Protein AF-A0A8J9RPJ9-F1 (afdb_monomer)

Mean predicted aligned error: 11.02 Å

Secondary structure (DSSP, 8-state):
--HHHHHHHHHHHHHHHHH-SEEEEEEE-S--HHHHHHHHHHHHHHS--------------------------S-EEEEE--HHHHHHHHHHHHHHHHHHTTT--S---S-TTHHHHT-SS-EEEEEESSHHHHHHHHHHHHHHHHHTT---EEEEEEEETTEEEEHHHHHHHHHS-HHHHHHHHHHHHHHHHHHHHHHHHHHHHHHHHHHHHHHHHHHTT--

Nearest PDB structures (foldseek):
  8fr8-assembly1_R  TM=7.880E-01  e=2.476E-05  Mycolicibacterium smegmatis MC2 155
  6yws-assembly1_f  TM=6.187E-01  e=7.785E-06  Neurospora crassa OR74A
  7unu-assembly1_I  TM=7.731E-01  e=3.232E-03  Pseudomonas aeruginosa PAO1
  6xyw-assembly1_Ah  TM=6.878E-01  e=1.758E-03  Arabidopsis thaliana
  8aaf-assembly1_0  TM=6.491E-01  e=3.880E-03  Saccharomyces cerevisiae

Foldseek 3Di:
DDPVVLVVLLVVLVVLVVPFQKKWKKFFDDDDPVNVVVLVVCLQPQQDQPPVPPPPDPDDDDDDDPPPPPPDGQKDKDKAADLSSLLSNLVVLVVLVVVVPVPDPPDDDPPSCPSSVLPPGIMMMITGHDLSSLLRSVVSVVVSCVVVVHPRIHTQWIRHRSDTGGPVRSVVSSPDDPVVVVVVVVVVVVVVVVVVVVVVVVVVVVVVVVVVVVVVVVVVVPD

Sequence (223 aa):
MTKRKKLLQLHQIKKHLREKKILLFYQYNNINTRNWVVLRGELLSEIPSCQSSPIPSPPFNNSDNVETTNHESSISTLVVKSKIGQLSLAKALTQVECMANTDNLSRCPSNDTKCAELFQGPTFLFACNSHHEMVMGCKVIEKKRDRYNNNHLILLGGLYYGKVVTHLDIAKLSSLDSSIYASLLVTLENRTTSLLFDQLSYYQYELLRCLEHRRDTLSGITE

Solvent-accessible surface area (backbone atoms only — not comparable to full-atom values): 13007 Å² total; per-residue (Å²): 133,57,73,67,60,53,52,52,51,50,49,50,53,53,49,47,67,71,74,33,42,30,38,38,37,25,39,49,50,94,77,51,70,68,59,52,52,51,52,51,51,46,53,64,66,71,36,75,72,80,69,71,72,78,72,82,70,77,96,72,84,86,78,96,72,87,75,81,74,76,81,72,66,65,59,50,75,47,80,41,74,45,73,66,52,38,51,48,48,27,54,52,50,54,51,46,49,57,68,75,50,70,90,60,88,72,71,86,73,89,64,80,53,67,63,44,68,72,53,85,57,36,31,39,36,46,31,20,66,47,71,67,50,46,38,46,46,50,52,55,53,49,58,47,34,61,74,64,78,37,88,36,66,42,72,61,22,33,35,54,74,68,37,82,38,48,39,67,52,51,53,51,60,55,66,54,50,70,66,56,53,50,51,49,49,52,51,52,53,51,48,52,48,48,52,50,48,53,52,50,51,52,54,51,50,52,51,51,52,55,51,51,56,50,50,58,60,58,63,68,72,78,121

Structure (mmCIF, N/CA/C/O backbone):
data_AF-A0A8J9RPJ9-F1
#
_entry.id   AF-A0A8J9RPJ9-F1
#
loop_
_atom_site.group_PDB
_atom_site.id
_atom_site.type_symbol
_atom_site.label_atom_id
_atom_site.label_alt_id
_atom_site.label_comp_id
_atom_site.label_asym_id
_atom_site.label_entity_id
_atom_site.label_seq_id
_atom_site.pdbx_PDB_ins_code
_atom_site.Cartn_x
_atom_site.Cartn_y
_atom_site.Cartn_z
_atom_site.occupancy
_atom_site.B_iso_or_equiv
_atom_site.auth_seq_id
_atom_site.auth_comp_id
_atom_site.auth_asym_id
_atom_site.auth_atom_id
_atom_site.pdbx_PDB_model_num
ATOM 1 N N . MET A 1 1 ? 25.408 3.736 -5.035 1.00 69.12 1 MET A N 1
ATOM 2 C CA . MET A 1 1 ? 24.500 4.775 -4.479 1.00 69.12 1 MET A CA 1
ATOM 3 C C . MET A 1 1 ? 25.207 5.464 -3.315 1.00 69.12 1 MET A C 1
ATOM 5 O O . MET A 1 1 ? 25.673 4.757 -2.426 1.00 69.12 1 MET A O 1
ATOM 9 N N . THR A 1 2 ? 25.335 6.793 -3.321 1.00 89.44 2 THR A N 1
ATOM 10 C CA . THR A 1 2 ? 26.028 7.539 -2.251 1.00 89.44 2 THR A CA 1
ATOM 11 C C . THR A 1 2 ? 25.283 7.423 -0.914 1.00 89.44 2 THR A C 1
ATOM 13 O O . THR A 1 2 ? 24.064 7.231 -0.905 1.00 89.44 2 THR A O 1
ATOM 16 N N . LYS A 1 3 ? 25.989 7.548 0.224 1.00 89.38 3 LYS A N 1
ATOM 17 C CA . LYS A 1 3 ? 25.382 7.518 1.576 1.00 89.38 3 LYS A CA 1
ATOM 18 C C . LYS A 1 3 ? 24.193 8.491 1.687 1.00 89.38 3 LYS A C 1
ATOM 20 O O . LYS A 1 3 ? 23.132 8.107 2.167 1.00 89.38 3 LYS A O 1
ATOM 25 N N . ARG A 1 4 ? 24.331 9.695 1.114 1.00 91.38 4 ARG A N 1
ATOM 26 C CA . ARG A 1 4 ? 23.281 10.728 1.048 1.00 91.38 4 ARG A CA 1
ATOM 27 C C . ARG A 1 4 ? 21.997 10.248 0.361 1.00 91.38 4 ARG A C 1
ATOM 29 O O . ARG A 1 4 ? 20.915 10.456 0.8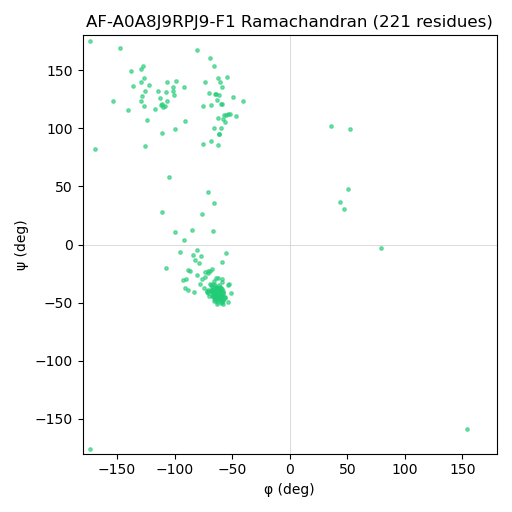93 1.00 91.38 4 ARG A O 1
ATOM 36 N N . LYS A 1 5 ? 22.100 9.563 -0.786 1.00 89.19 5 LYS A N 1
ATOM 37 C CA . LYS A 1 5 ? 20.925 9.039 -1.511 1.00 89.19 5 LYS A CA 1
ATOM 38 C C . LYS A 1 5 ? 20.170 7.976 -0.701 1.00 89.19 5 LYS A C 1
ATOM 40 O O . LYS A 1 5 ? 18.946 7.951 -0.738 1.00 89.19 5 LYS A O 1
ATOM 45 N N . LYS A 1 6 ? 20.887 7.131 0.051 1.00 86.12 6 LYS A N 1
ATOM 46 C CA . LYS A 1 6 ? 20.276 6.116 0.930 1.00 86.12 6 LYS A CA 1
ATOM 47 C C . LYS A 1 6 ? 19.518 6.762 2.093 1.00 86.12 6 LYS A C 1
ATOM 49 O O . LYS A 1 6 ? 18.393 6.366 2.368 1.00 86.12 6 LYS A O 1
ATOM 54 N N . LEU A 1 7 ? 20.111 7.775 2.731 1.00 89.31 7 LEU A N 1
ATOM 55 C CA . LEU A 1 7 ? 19.465 8.535 3.808 1.00 89.31 7 LEU A CA 1
ATOM 56 C C . LEU A 1 7 ? 18.205 9.254 3.322 1.00 89.31 7 LEU A C 1
ATOM 58 O O . LEU A 1 7 ? 17.182 9.210 3.996 1.00 89.31 7 LEU A O 1
ATOM 62 N N . LEU A 1 8 ? 18.258 9.851 2.130 1.00 91.56 8 LEU A N 1
ATOM 63 C CA . LEU A 1 8 ? 17.100 10.505 1.529 1.00 91.56 8 LEU A CA 1
ATOM 64 C C . LEU A 1 8 ? 15.975 9.504 1.227 1.00 91.56 8 LEU A C 1
ATOM 66 O O . LEU A 1 8 ? 14.823 9.773 1.547 1.00 91.56 8 LEU A O 1
ATOM 70 N N . GLN A 1 9 ? 16.305 8.324 0.692 1.00 89.81 9 GLN A N 1
ATOM 71 C CA . GLN A 1 9 ? 15.322 7.258 0.472 1.00 89.81 9 GLN A CA 1
ATOM 72 C C . GLN A 1 9 ? 14.703 6.765 1.791 1.00 89.81 9 GLN A C 1
ATOM 74 O O . GLN A 1 9 ? 13.489 6.599 1.868 1.00 89.81 9 GLN A O 1
ATOM 79 N N . LEU A 1 10 ? 15.510 6.569 2.838 1.00 89.56 10 LEU A N 1
ATOM 80 C CA . LEU A 1 10 ? 15.017 6.200 4.168 1.00 89.56 10 LEU A CA 1
ATOM 81 C C . LEU A 1 10 ? 14.078 7.271 4.736 1.00 89.56 10 LEU A C 1
ATOM 83 O O . LEU A 1 10 ? 13.026 6.942 5.275 1.00 89.56 10 LEU A O 1
ATOM 87 N N . HIS A 1 11 ? 14.449 8.545 4.606 1.00 92.81 11 HIS A N 1
ATOM 88 C CA . HIS A 1 11 ? 13.622 9.659 5.053 1.00 92.81 11 HIS A CA 1
ATOM 89 C C . HIS A 1 11 ? 12.280 9.692 4.311 1.00 92.81 11 HIS A C 1
ATOM 91 O O . HIS A 1 11 ? 11.243 9.811 4.952 1.00 92.81 11 HIS A O 1
ATOM 97 N N . GLN A 1 12 ? 12.280 9.490 2.989 1.00 93.19 12 GLN A N 1
ATOM 98 C CA . GLN A 1 12 ? 11.049 9.397 2.197 1.00 93.19 12 GLN A CA 1
ATOM 99 C C . GLN A 1 12 ? 10.155 8.238 2.646 1.00 93.19 12 GLN A C 1
ATOM 101 O O . GLN A 1 12 ? 8.954 8.438 2.807 1.00 93.19 12 GLN A O 1
ATOM 106 N N . ILE A 1 13 ? 10.725 7.052 2.887 1.00 91.69 13 ILE A N 1
ATOM 107 C CA . ILE A 1 13 ? 9.976 5.891 3.392 1.00 91.69 13 ILE A CA 1
ATOM 108 C C . ILE A 1 13 ? 9.341 6.218 4.749 1.00 91.69 13 ILE A C 1
ATOM 110 O O . ILE A 1 13 ? 8.143 6.019 4.929 1.00 91.69 13 ILE A O 1
ATOM 114 N N . LYS A 1 14 ? 10.120 6.778 5.684 1.00 91.94 14 LYS A N 1
ATOM 115 C CA . LYS A 1 14 ? 9.615 7.185 7.003 1.00 91.94 14 LYS A CA 1
ATOM 116 C C . LYS A 1 14 ? 8.530 8.261 6.910 1.00 91.94 14 LYS A C 1
ATOM 118 O O . LYS A 1 14 ? 7.569 8.191 7.666 1.00 91.94 14 LYS A O 1
ATOM 123 N N . LYS A 1 15 ? 8.673 9.221 5.988 1.00 93.75 15 LYS A N 1
ATOM 124 C CA . LYS A 1 15 ? 7.661 10.252 5.707 1.00 93.75 15 LYS A CA 1
ATOM 125 C C . LYS A 1 15 ? 6.335 9.593 5.302 1.00 93.75 15 LYS A C 1
ATOM 127 O O . LYS A 1 15 ? 5.322 9.821 5.949 1.00 93.75 15 LYS A O 1
ATOM 132 N N . HIS A 1 16 ? 6.370 8.674 4.332 1.00 92.75 16 HIS A N 1
ATOM 133 C CA . HIS A 1 16 ? 5.176 7.954 3.868 1.00 92.75 16 HIS A CA 1
ATOM 134 C C . HIS A 1 16 ? 4.518 7.125 4.974 1.00 92.75 16 HIS A C 1
ATOM 136 O O . HIS A 1 16 ? 3.302 7.157 5.104 1.00 92.75 16 HIS A O 1
ATOM 142 N N . LEU A 1 17 ? 5.311 6.414 5.781 1.00 91.12 17 LEU A N 1
ATOM 143 C CA . LEU A 1 17 ? 4.796 5.609 6.894 1.00 91.12 17 LEU A CA 1
ATOM 144 C C . LEU A 1 17 ? 4.111 6.444 7.981 1.00 91.12 17 LEU A C 1
ATOM 146 O O . LEU A 1 17 ? 3.239 5.934 8.672 1.00 91.12 17 LEU A O 1
ATOM 150 N N . ARG A 1 18 ? 4.520 7.705 8.155 1.00 91.81 18 ARG A N 1
ATOM 151 C CA . ARG A 1 18 ? 3.930 8.614 9.143 1.00 91.81 18 ARG A CA 1
ATOM 152 C C . ARG A 1 18 ? 2.661 9.285 8.626 1.00 91.81 18 ARG A C 1
ATOM 154 O O . ARG A 1 18 ? 1.725 9.481 9.388 1.00 91.81 18 ARG A O 1
ATOM 161 N N . GLU A 1 19 ? 2.663 9.688 7.361 1.00 93.06 19 GLU A N 1
ATOM 162 C CA . GLU A 1 19 ? 1.616 10.549 6.800 1.00 93.06 19 GLU A CA 1
ATOM 163 C C . GLU A 1 19 ? 0.476 9.775 6.149 1.00 93.06 19 GLU A C 1
ATOM 165 O O . GLU A 1 19 ? -0.656 10.256 6.128 1.00 93.06 19 GLU A O 1
ATOM 170 N N . LYS A 1 20 ? 0.763 8.597 5.589 1.00 94.19 20 LYS A N 1
ATOM 171 C CA . LYS A 1 20 ? -0.210 7.831 4.811 1.00 94.19 20 LYS A CA 1
ATOM 172 C C . LYS A 1 20 ? -0.789 6.706 5.654 1.00 94.19 20 LYS A C 1
ATOM 174 O O . LYS A 1 20 ? -0.063 5.945 6.286 1.00 94.19 20 LYS A O 1
ATOM 179 N N . LYS A 1 21 ? -2.118 6.592 5.639 1.00 93.50 21 LYS A N 1
ATOM 180 C CA . LYS A 1 21 ? -2.850 5.573 6.412 1.00 93.50 21 LYS A CA 1
ATOM 181 C C . LYS A 1 21 ? -2.768 4.190 5.770 1.00 93.50 21 LYS A C 1
ATOM 183 O O . LYS A 1 21 ? -2.836 3.185 6.476 1.00 93.50 21 LYS A O 1
ATOM 188 N N . ILE A 1 22 ? -2.643 4.140 4.444 1.00 95.25 22 ILE A N 1
ATOM 189 C CA . ILE A 1 22 ? -2.611 2.905 3.663 1.00 95.25 22 ILE A CA 1
ATOM 190 C C . ILE A 1 22 ? -1.377 2.924 2.760 1.00 95.25 22 ILE A C 1
ATOM 192 O O . ILE A 1 22 ? -1.148 3.883 2.021 1.00 95.25 22 ILE A O 1
ATOM 196 N N . LEU A 1 23 ? -0.576 1.862 2.815 1.00 96.31 23 LEU A N 1
ATOM 197 C CA . LEU A 1 23 ? 0.589 1.659 1.958 1.00 96.31 23 LEU A CA 1
ATOM 198 C C . LEU A 1 23 ? 0.509 0.268 1.337 1.00 96.31 23 LEU A C 1
ATOM 200 O O . LEU A 1 23 ? 0.462 -0.719 2.056 1.00 96.31 23 LEU A O 1
ATOM 204 N N . LEU A 1 24 ? 0.545 0.171 0.016 1.00 97.06 24 LEU A N 1
ATOM 205 C CA . LEU A 1 24 ? 0.583 -1.089 -0.717 1.00 97.06 24 LEU A CA 1
ATOM 206 C C . LEU A 1 24 ? 1.977 -1.309 -1.302 1.00 97.06 24 LEU A C 1
ATOM 208 O O . LEU A 1 24 ? 2.605 -0.380 -1.824 1.00 97.06 24 LEU A O 1
ATOM 212 N N . PHE A 1 25 ? 2.449 -2.551 -1.238 1.00 96.00 25 PHE A N 1
ATOM 213 C CA . PHE A 1 25 ? 3.752 -2.962 -1.742 1.00 96.00 25 PHE A CA 1
ATOM 214 C C . PHE A 1 25 ? 3.580 -3.877 -2.947 1.00 96.00 25 PHE A C 1
ATOM 216 O O . PHE A 1 25 ? 3.026 -4.970 -2.846 1.00 96.00 25 PHE A O 1
ATOM 223 N N . TYR A 1 26 ? 4.119 -3.447 -4.080 1.00 96.06 26 TYR A N 1
ATOM 224 C CA . TYR A 1 26 ? 4.175 -4.235 -5.300 1.00 96.06 26 TYR A CA 1
ATOM 225 C C . TYR A 1 26 ? 5.623 -4.585 -5.604 1.00 96.06 26 TYR A C 1
ATOM 227 O O . TYR A 1 26 ? 6.470 -3.698 -5.712 1.00 96.06 26 TYR A O 1
ATOM 235 N N . GLN A 1 27 ? 5.933 -5.859 -5.791 1.00 95.06 27 GLN A N 1
ATOM 236 C CA . GLN A 1 27 ? 7.164 -6.226 -6.473 1.00 95.06 27 GLN A CA 1
ATOM 237 C C . GLN A 1 27 ?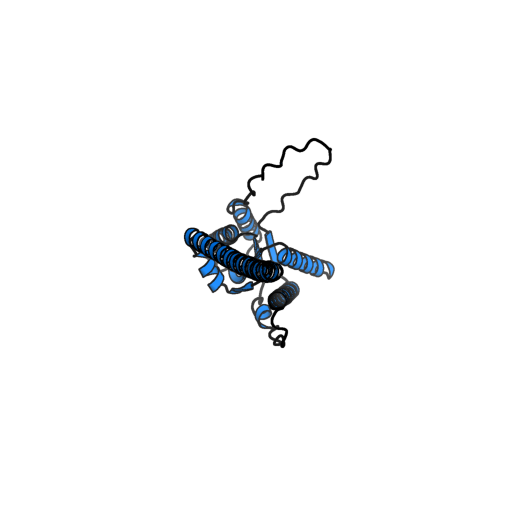 6.991 -5.940 -7.956 1.00 95.06 27 GLN A C 1
ATOM 239 O O . GLN A 1 27 ? 5.925 -6.205 -8.514 1.00 95.06 27 GLN A O 1
ATOM 244 N N . TYR A 1 28 ? 8.030 -5.411 -8.598 1.00 94.19 28 TYR A N 1
ATOM 245 C CA . TYR A 1 28 ? 7.991 -5.211 -10.035 1.00 94.19 28 TYR A CA 1
ATOM 246 C C . TYR A 1 28 ? 9.193 -5.775 -10.771 1.00 94.19 28 TYR A C 1
ATOM 248 O O . TYR A 1 28 ? 10.308 -5.802 -10.245 1.00 94.19 28 TYR A O 1
ATOM 256 N N . ASN A 1 29 ? 8.960 -6.169 -12.022 1.00 92.81 29 ASN A N 1
ATOM 257 C CA . ASN A 1 29 ? 9.988 -6.683 -12.915 1.00 92.81 29 ASN A CA 1
ATOM 258 C C . ASN A 1 29 ? 10.007 -5.897 -14.233 1.00 92.81 29 ASN A C 1
ATOM 260 O O . ASN A 1 29 ? 8.963 -5.654 -14.821 1.00 92.81 29 ASN A O 1
ATOM 264 N N . ASN A 1 30 ? 11.191 -5.468 -14.678 1.00 89.31 30 ASN A N 1
ATOM 265 C CA . ASN A 1 30 ? 11.451 -4.916 -16.018 1.00 89.31 30 ASN A CA 1
ATOM 266 C C . ASN A 1 30 ? 10.473 -3.847 -16.565 1.00 89.31 30 ASN A C 1
ATOM 268 O O . ASN A 1 30 ? 10.309 -3.702 -17.775 1.00 89.31 30 ASN A O 1
ATOM 272 N N . ILE A 1 31 ? 9.864 -3.029 -15.700 1.00 91.19 31 ILE A N 1
ATOM 273 C CA . ILE A 1 31 ? 9.010 -1.915 -16.138 1.00 91.19 31 ILE A CA 1
ATOM 274 C C . ILE A 1 31 ? 9.882 -0.765 -16.653 1.00 91.19 31 ILE A C 1
ATOM 276 O O . ILE A 1 31 ? 10.677 -0.183 -15.906 1.00 91.19 31 ILE A O 1
ATOM 280 N N . ASN A 1 32 ? 9.707 -0.418 -17.930 1.00 91.44 32 ASN A N 1
ATOM 281 C CA . ASN A 1 32 ? 10.406 0.698 -18.561 1.00 91.44 32 ASN A CA 1
ATOM 282 C C . ASN A 1 32 ? 9.936 2.065 -18.013 1.00 91.44 32 ASN A C 1
ATOM 284 O O . ASN A 1 32 ? 8.859 2.205 -17.430 1.00 91.44 32 ASN A O 1
ATOM 288 N N . THR A 1 33 ? 10.748 3.106 -18.208 1.00 92.25 33 THR A N 1
ATOM 289 C CA . THR A 1 33 ? 10.457 4.458 -17.696 1.00 92.25 33 THR A CA 1
ATOM 290 C C . THR A 1 33 ? 9.149 5.031 -18.246 1.00 92.25 33 THR A C 1
ATOM 292 O O . THR A 1 33 ? 8.413 5.679 -17.508 1.00 92.25 33 THR A O 1
ATOM 295 N N . ARG A 1 34 ? 8.821 4.769 -19.518 1.00 92.69 34 ARG A N 1
ATOM 296 C CA . ARG A 1 34 ? 7.588 5.265 -20.148 1.00 92.69 34 ARG A CA 1
ATOM 297 C C . ARG A 1 34 ? 6.346 4.702 -19.455 1.00 92.69 34 ARG A C 1
ATOM 299 O O . ARG A 1 34 ? 5.446 5.459 -19.113 1.00 92.69 34 ARG A O 1
ATOM 306 N N . ASN A 1 35 ? 6.330 3.403 -19.179 1.00 91.56 35 ASN A N 1
ATOM 307 C CA . ASN A 1 35 ? 5.237 2.721 -18.493 1.00 91.56 35 ASN A CA 1
ATOM 308 C C . ASN A 1 35 ? 5.092 3.216 -17.051 1.00 91.56 35 ASN A C 1
ATOM 310 O O . ASN A 1 35 ? 3.968 3.364 -16.583 1.00 91.56 35 ASN A O 1
ATOM 314 N N . TRP A 1 36 ? 6.197 3.553 -16.371 1.00 92.69 36 TRP A N 1
ATOM 315 C CA . TRP A 1 36 ? 6.138 4.207 -15.059 1.00 92.69 36 TRP A CA 1
ATOM 316 C C . TRP A 1 36 ? 5.465 5.574 -15.104 1.00 92.69 36 TRP A C 1
ATOM 318 O O . TRP A 1 36 ? 4.656 5.882 -14.231 1.00 92.69 36 TRP A O 1
ATOM 328 N N . VAL A 1 37 ? 5.805 6.395 -16.101 1.00 93.38 37 VAL A N 1
ATOM 329 C CA . VAL A 1 37 ? 5.202 7.723 -16.273 1.00 93.38 37 VAL A CA 1
ATOM 330 C C . VAL A 1 37 ? 3.710 7.592 -16.561 1.00 93.38 37 VAL A C 1
ATOM 332 O O . VAL A 1 37 ? 2.919 8.272 -15.917 1.00 93.38 37 VAL A O 1
ATOM 335 N N . VAL A 1 38 ? 3.318 6.674 -17.451 1.00 93.62 38 VAL A N 1
ATOM 336 C CA . VAL A 1 38 ? 1.902 6.426 -17.762 1.00 93.62 38 VAL A CA 1
ATOM 337 C C . VAL A 1 38 ? 1.146 5.917 -16.535 1.00 93.62 38 VAL A C 1
ATOM 339 O O . VAL A 1 38 ? 0.094 6.456 -16.218 1.00 93.62 38 VAL A O 1
ATOM 342 N N . LEU A 1 39 ? 1.684 4.927 -15.813 1.00 93.81 39 LEU A N 1
ATOM 343 C CA . LEU A 1 39 ? 1.044 4.395 -14.606 1.00 93.81 39 LEU A CA 1
ATOM 344 C C . LEU A 1 39 ? 0.845 5.485 -13.547 1.00 93.81 39 LEU A C 1
ATOM 346 O O . LEU A 1 39 ? -0.223 5.578 -12.956 1.00 93.81 39 LEU A O 1
ATOM 350 N N . ARG A 1 40 ? 1.858 6.329 -13.316 1.00 93.38 40 ARG A N 1
ATOM 351 C CA . ARG A 1 40 ? 1.738 7.454 -12.378 1.00 93.38 40 ARG A CA 1
ATOM 352 C C . ARG A 1 40 ? 0.728 8.493 -12.845 1.00 93.38 40 ARG A C 1
ATOM 354 O O . ARG A 1 40 ? -0.023 8.986 -12.016 1.00 93.38 40 ARG A O 1
ATOM 361 N N . GLY A 1 41 ? 0.722 8.815 -14.138 1.00 94.00 41 GLY A N 1
ATOM 362 C CA . GLY A 1 41 ? -0.247 9.738 -14.721 1.00 94.00 41 GLY A CA 1
ATOM 363 C C . GLY A 1 41 ? -1.676 9.257 -14.497 1.00 94.00 41 GLY A C 1
ATOM 364 O O . GLY A 1 41 ? -2.491 10.013 -13.989 1.00 94.00 41 GLY A O 1
ATOM 365 N N . GLU A 1 42 ? -1.943 7.980 -14.773 1.00 94.31 42 GLU A N 1
ATOM 366 C CA . GLU A 1 42 ? -3.272 7.391 -14.584 1.00 94.31 42 GLU A CA 1
ATOM 367 C C . GLU A 1 42 ? -3.677 7.288 -13.112 1.00 94.31 42 GLU A C 1
ATOM 369 O O . GLU A 1 42 ? -4.811 7.609 -12.774 1.00 94.31 42 GLU A O 1
ATOM 374 N N . LEU A 1 43 ? -2.757 6.912 -12.216 1.00 94.31 43 LEU A N 1
ATOM 375 C CA . LEU A 1 43 ? -3.033 6.905 -10.774 1.00 94.31 43 LEU A CA 1
ATOM 376 C C . LEU A 1 43 ? -3.401 8.298 -10.248 1.00 94.31 43 LEU A C 1
ATOM 378 O O . LEU A 1 43 ? -4.238 8.409 -9.361 1.00 94.31 43 LEU A O 1
ATOM 382 N N . LEU A 1 44 ? -2.778 9.352 -10.777 1.00 92.12 44 LEU A N 1
ATOM 383 C CA . LEU A 1 44 ? -3.068 10.728 -10.373 1.00 92.12 44 LEU A CA 1
ATOM 384 C C . LEU A 1 44 ? -4.328 11.293 -11.042 1.00 92.12 44 LEU A C 1
ATOM 386 O O . LEU A 1 44 ? -4.943 12.189 -10.476 1.00 92.12 44 LEU A O 1
ATOM 390 N N . SER A 1 45 ? -4.706 10.804 -12.228 1.00 92.44 45 SER A N 1
ATOM 391 C CA . SER A 1 45 ? -5.879 11.301 -12.957 1.00 92.44 45 SER A CA 1
ATOM 392 C C . SER A 1 45 ? -7.173 10.552 -12.637 1.00 92.44 45 SER A C 1
ATOM 394 O O . SER A 1 45 ? -8.234 11.163 -12.638 1.00 92.44 45 SER A O 1
ATOM 396 N N . GLU A 1 46 ? -7.113 9.230 -12.434 1.00 91.75 46 GLU A N 1
ATOM 397 C CA . GLU A 1 46 ? -8.307 8.391 -12.236 1.00 91.75 46 GLU A CA 1
ATOM 398 C C . GLU A 1 46 ? -8.765 8.344 -10.775 1.00 91.75 46 GLU A C 1
ATOM 400 O O . GLU A 1 46 ? -9.931 8.048 -10.517 1.00 91.75 46 GLU A O 1
ATOM 405 N N . ILE A 1 47 ? -7.878 8.613 -9.813 1.00 88.81 47 ILE A N 1
ATOM 406 C CA . ILE A 1 47 ? -8.255 8.633 -8.404 1.00 88.81 47 ILE A CA 1
ATOM 407 C C . ILE A 1 47 ? -8.659 10.068 -8.060 1.00 88.81 47 ILE A C 1
ATOM 409 O O . ILE A 1 47 ? -7.781 10.931 -7.977 1.00 88.81 47 ILE A O 1
ATOM 413 N N . PRO A 1 48 ? -9.962 10.354 -7.882 1.00 81.62 48 PRO A N 1
ATOM 414 C CA . PRO A 1 48 ? -10.387 11.684 -7.499 1.00 81.62 48 PRO A CA 1
ATOM 415 C C . PRO A 1 48 ? -9.726 12.016 -6.169 1.00 81.62 48 PRO A C 1
ATOM 417 O O . PRO A 1 48 ? -9.912 11.315 -5.172 1.00 81.62 48 PRO A O 1
ATOM 420 N N . SER A 1 49 ? -8.944 13.092 -6.154 1.00 75.25 49 SER A N 1
ATOM 421 C CA . SER A 1 49 ? -8.562 13.735 -4.910 1.00 75.25 49 SER A CA 1
ATOM 422 C C . SER A 1 49 ? -9.873 14.021 -4.194 1.00 75.25 49 SER A C 1
ATOM 424 O O . SER A 1 49 ? -10.660 14.828 -4.693 1.00 75.25 49 SER A O 1
ATOM 426 N N . CYS A 1 50 ? -10.142 13.355 -3.069 1.00 61.31 50 CYS A N 1
ATOM 427 C CA . CYS A 1 50 ? -11.181 13.813 -2.160 1.00 61.31 50 CYS A CA 1
ATOM 428 C C . CYS A 1 50 ? -10.731 15.192 -1.687 1.00 61.31 50 CYS A C 1
ATOM 430 O O . CYS A 1 50 ? -10.040 15.323 -0.677 1.00 61.31 50 CYS A O 1
ATOM 432 N N . GLN A 1 51 ? -11.060 16.222 -2.467 1.00 58.00 51 GLN A N 1
ATOM 433 C CA . GLN A 1 51 ? -11.100 17.579 -1.985 1.00 58.00 51 GLN A CA 1
ATOM 434 C C . GLN A 1 51 ? -12.139 17.499 -0.885 1.00 58.00 51 GLN A C 1
ATOM 436 O O . GLN A 1 51 ? -13.330 17.363 -1.162 1.00 58.00 51 GLN A O 1
ATOM 441 N N . SER A 1 52 ? -11.670 17.430 0.361 1.00 55.59 52 SER A N 1
ATOM 442 C CA . SER A 1 52 ? -12.515 17.659 1.517 1.00 55.59 52 SER A CA 1
ATOM 443 C C . SER A 1 52 ? -13.292 18.915 1.175 1.00 55.59 52 SER A C 1
ATOM 445 O O . SER A 1 52 ? -12.673 19.968 1.002 1.00 55.59 52 SER A O 1
ATOM 447 N N . SER A 1 53 ? -14.598 18.761 0.945 1.00 50.06 53 SER A N 1
ATOM 448 C CA . SER A 1 53 ? -15.503 19.864 0.651 1.00 50.06 53 SER A CA 1
ATOM 449 C C . SER A 1 53 ? -15.114 21.008 1.578 1.00 50.06 53 SER A C 1
ATOM 451 O O . SER A 1 53 ? -15.007 20.734 2.780 1.00 50.06 53 SER A O 1
ATOM 453 N N . PRO A 1 54 ? -14.792 22.205 1.051 1.00 54.34 54 PRO A N 1
ATOM 454 C CA . PRO A 1 54 ? -14.266 23.284 1.868 1.00 54.34 54 PRO A CA 1
ATOM 455 C C . PRO A 1 54 ? -15.213 23.460 3.046 1.00 54.34 54 PRO A C 1
ATOM 457 O O . PRO A 1 54 ? -16.388 23.776 2.860 1.00 54.34 54 PRO A O 1
ATOM 460 N N . ILE A 1 55 ? -14.726 23.136 4.245 1.00 59.38 55 ILE A N 1
ATOM 461 C CA . ILE A 1 55 ? -15.482 23.362 5.470 1.00 59.38 55 ILE A CA 1
ATOM 462 C C . ILE A 1 55 ? -15.738 24.868 5.460 1.00 59.38 55 ILE A C 1
ATOM 464 O O . ILE A 1 55 ? -14.753 25.604 5.356 1.00 59.38 55 ILE A O 1
ATOM 468 N N . PRO A 1 56 ? -17.000 25.338 5.480 1.00 57.47 56 PRO A N 1
ATOM 469 C CA . PRO A 1 56 ? -17.285 26.762 5.463 1.00 57.47 56 PRO A CA 1
ATOM 470 C C . PRO A 1 56 ? -16.562 27.382 6.653 1.00 57.47 56 PRO A C 1
ATOM 472 O O . PRO A 1 56 ? -16.932 27.153 7.805 1.00 57.47 56 PRO A O 1
ATOM 475 N N . SER A 1 57 ? -15.468 28.090 6.388 1.00 59.91 57 SER A N 1
ATOM 476 C CA . SER A 1 57 ? -14.760 28.806 7.432 1.00 59.91 57 SER A CA 1
ATOM 477 C C . SER A 1 57 ? -15.718 29.875 7.954 1.00 59.91 57 SER A C 1
ATOM 479 O O . SER A 1 57 ? -16.294 30.602 7.136 1.00 59.91 57 SER A O 1
ATOM 481 N N . PRO A 1 58 ? -15.933 29.974 9.277 1.00 65.12 58 PRO A N 1
ATOM 482 C CA . PRO A 1 58 ? -16.745 31.045 9.833 1.00 65.12 58 PRO A CA 1
ATOM 483 C C . PRO A 1 58 ? -16.200 32.401 9.352 1.00 65.12 58 PRO A C 1
ATOM 485 O O . PRO A 1 58 ? -14.982 32.536 9.195 1.00 65.12 58 PRO A O 1
ATOM 488 N N . PRO A 1 59 ? -17.069 33.392 9.085 1.00 63.62 59 PRO A N 1
ATOM 489 C CA . PRO A 1 59 ? -16.665 34.686 8.549 1.00 63.62 59 PRO A CA 1
ATOM 490 C C . PRO A 1 59 ? -15.861 35.451 9.606 1.00 63.62 59 PRO A C 1
ATOM 492 O O . PRO A 1 59 ? -16.421 36.187 10.414 1.00 63.62 59 PRO A O 1
ATOM 495 N N . PHE A 1 60 ? -14.544 35.254 9.630 1.00 55.12 60 PHE A N 1
ATOM 496 C CA . PHE A 1 60 ? -13.633 36.033 10.458 1.00 55.12 60 PHE A CA 1
ATOM 497 C C . PHE A 1 60 ? -12.831 37.001 9.592 1.00 55.12 60 PHE A C 1
ATOM 499 O O . PHE A 1 60 ? -12.178 36.623 8.622 1.00 55.12 60 PHE A O 1
ATOM 506 N N . ASN A 1 61 ? -12.950 38.274 9.968 1.00 53.00 61 ASN A N 1
ATOM 507 C CA . ASN A 1 61 ? -12.359 39.437 9.326 1.00 53.00 61 ASN A CA 1
ATOM 508 C C . ASN A 1 61 ? -10.824 39.429 9.391 1.00 53.00 61 ASN A C 1
ATOM 510 O O . ASN A 1 61 ? -10.244 39.343 10.469 1.00 53.00 61 ASN A O 1
ATOM 514 N N . ASN A 1 62 ? -10.228 39.624 8.214 1.00 60.97 62 ASN A N 1
ATOM 515 C CA . ASN A 1 62 ? -9.023 40.394 7.897 1.00 60.97 62 ASN A CA 1
ATOM 516 C C . ASN A 1 62 ? -7.867 40.395 8.915 1.00 60.97 62 ASN A C 1
ATOM 518 O O . ASN A 1 62 ? -7.815 41.236 9.810 1.00 60.97 62 ASN A O 1
ATOM 522 N N . SER A 1 63 ? -6.835 39.602 8.624 1.00 53.84 63 SER A N 1
ATOM 523 C CA . SER A 1 63 ? -5.455 40.100 8.684 1.00 53.84 63 SER A CA 1
ATOM 524 C C . SER A 1 63 ? -4.566 39.307 7.726 1.00 53.84 63 SER A C 1
ATOM 526 O O . SER A 1 63 ? -4.501 38.080 7.803 1.00 53.84 63 SER A O 1
ATOM 528 N N . ASP A 1 64 ? -3.913 40.032 6.825 1.00 58.19 64 ASP A N 1
ATOM 529 C CA . ASP A 1 64 ? -3.084 39.548 5.728 1.00 58.19 64 ASP A CA 1
ATOM 530 C C . ASP A 1 64 ? -1.924 38.656 6.194 1.00 58.19 64 ASP A C 1
ATOM 532 O O . ASP A 1 64 ? -0.986 39.134 6.823 1.00 58.19 64 ASP A O 1
ATOM 536 N N . ASN A 1 65 ? -1.996 37.363 5.865 1.00 56.72 65 ASN A N 1
ATOM 537 C CA . ASN A 1 65 ? -0.8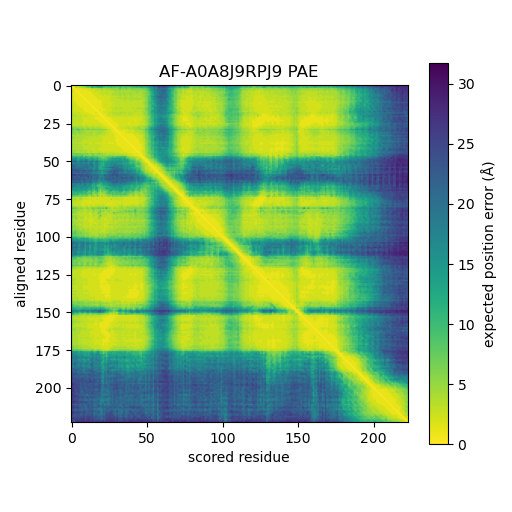65 36.459 5.613 1.00 56.72 65 ASN A CA 1
ATOM 538 C C . ASN A 1 65 ? -1.421 35.157 5.013 1.00 56.72 65 ASN A C 1
ATOM 540 O O . ASN A 1 65 ? -1.680 34.178 5.711 1.00 56.72 65 ASN A O 1
ATOM 544 N N . VAL A 1 66 ? -1.666 35.167 3.700 1.00 63.44 66 VAL A N 1
ATOM 545 C CA . VAL A 1 66 ? -2.112 33.984 2.950 1.00 63.44 66 VAL A CA 1
ATOM 546 C C . VAL A 1 66 ? -0.912 33.054 2.766 1.00 63.44 66 VAL A C 1
ATOM 548 O O . VAL A 1 66 ? -0.200 33.123 1.765 1.00 63.44 66 VAL A O 1
ATOM 551 N N . GLU A 1 67 ? -0.662 32.185 3.746 1.00 60.38 67 GLU A N 1
ATOM 552 C CA . GLU A 1 67 ? 0.166 31.003 3.518 1.00 60.38 67 GLU A CA 1
ATOM 553 C C . GLU A 1 67 ? -0.542 30.142 2.468 1.00 60.38 67 GLU A C 1
ATOM 555 O O . GLU A 1 67 ? -1.590 29.547 2.720 1.00 60.38 67 GLU A O 1
ATOM 560 N N . THR A 1 68 ? 0.017 30.096 1.259 1.00 56.91 68 THR A N 1
ATOM 561 C CA . THR A 1 68 ? -0.390 29.141 0.229 1.00 56.91 68 THR A CA 1
ATOM 562 C C . THR A 1 68 ? -0.127 27.739 0.763 1.00 56.91 68 THR A C 1
ATOM 564 O O . THR A 1 68 ? 0.994 27.226 0.688 1.00 56.91 68 THR A O 1
ATOM 567 N N . THR A 1 69 ? -1.152 27.123 1.340 1.00 56.53 69 THR A N 1
ATOM 568 C CA . THR A 1 69 ? -1.126 25.724 1.739 1.00 56.53 69 THR A CA 1
ATOM 569 C C . THR A 1 69 ? -1.013 24.898 0.465 1.00 56.53 69 THR A C 1
ATOM 571 O O . THR A 1 69 ? -1.962 24.709 -0.292 1.00 56.53 69 THR A O 1
ATOM 574 N N . ASN A 1 70 ? 0.207 24.451 0.170 1.00 60.81 70 ASN A N 1
ATOM 575 C CA . ASN A 1 70 ? 0.442 23.504 -0.907 1.00 60.81 70 ASN A CA 1
ATOM 576 C C . ASN A 1 70 ? -0.397 22.259 -0.606 1.00 60.81 70 ASN A C 1
ATOM 578 O O . ASN A 1 70 ? -0.087 21.517 0.326 1.00 60.81 70 ASN A O 1
ATOM 582 N N . HIS A 1 71 ? -1.470 22.051 -1.370 1.00 65.31 71 HIS A N 1
ATOM 583 C CA . HIS A 1 71 ? -2.281 20.844 -1.299 1.00 65.31 71 HIS A CA 1
ATOM 584 C C . HIS A 1 71 ? -1.396 19.642 -1.655 1.00 65.31 71 HIS A C 1
ATOM 586 O O . HIS A 1 71 ? -1.182 19.332 -2.828 1.00 65.31 71 HIS A O 1
ATOM 592 N N . GLU A 1 72 ? -0.837 18.977 -0.640 1.00 74.38 72 GLU A N 1
ATOM 593 C CA . GLU A 1 72 ? -0.147 17.706 -0.833 1.00 74.38 72 GLU A CA 1
ATOM 594 C C . GLU A 1 72 ? -1.152 16.693 -1.391 1.00 74.38 72 GLU A C 1
ATOM 596 O O . GLU A 1 72 ? -2.244 16.502 -0.851 1.00 74.38 72 GLU A O 1
ATOM 601 N N . SER A 1 73 ? -0.784 16.040 -2.494 1.00 80.19 73 SER A N 1
ATOM 602 C CA . SER A 1 73 ? -1.631 15.029 -3.115 1.00 80.19 73 SER A CA 1
ATOM 603 C C . SER A 1 73 ? -1.932 13.902 -2.124 1.00 80.19 73 SER A C 1
ATOM 605 O O . SER A 1 73 ? -1.048 13.384 -1.423 1.00 80.19 73 SER A O 1
ATOM 607 N N . SER A 1 74 ? -3.197 13.487 -2.071 1.00 89.94 74 SER A N 1
ATOM 608 C CA . SER A 1 74 ? -3.639 12.419 -1.172 1.00 89.94 74 SER A CA 1
ATOM 609 C C . SER A 1 74 ? -2.961 11.083 -1.490 1.00 89.94 74 SER A C 1
ATOM 611 O O . SER A 1 74 ? -2.642 10.319 -0.575 1.00 89.94 74 SER A O 1
ATOM 613 N N . ILE A 1 75 ? -2.594 10.872 -2.754 1.00 93.81 75 ILE A N 1
ATOM 614 C CA . ILE A 1 75 ? -1.807 9.733 -3.224 1.00 93.81 75 ILE A CA 1
ATOM 615 C C . ILE A 1 75 ? -0.337 10.116 -3.375 1.00 93.81 75 ILE A C 1
ATOM 617 O O . ILE A 1 75 ? 0.004 11.192 -3.873 1.00 93.81 75 ILE A O 1
ATOM 621 N N . SER A 1 76 ? 0.551 9.201 -3.000 1.00 95.06 76 SER A N 1
ATOM 622 C CA . SER A 1 76 ? 1.977 9.299 -3.292 1.00 95.06 76 SER A CA 1
ATOM 623 C C . SER A 1 76 ? 2.542 7.950 -3.733 1.00 95.06 76 SER A C 1
ATOM 625 O O . SER A 1 76 ? 2.059 6.883 -3.354 1.00 95.06 76 SER A O 1
ATOM 627 N N . THR A 1 77 ? 3.570 7.982 -4.585 1.00 95.12 77 THR A N 1
ATOM 628 C CA . THR A 1 77 ? 4.222 6.763 -5.078 1.00 95.12 77 THR A CA 1
ATOM 629 C C . THR A 1 77 ? 5.729 6.830 -4.900 1.00 95.12 77 THR A C 1
ATOM 631 O O . THR A 1 77 ? 6.359 7.860 -5.153 1.00 95.12 77 THR A O 1
ATOM 634 N N . LEU A 1 78 ? 6.335 5.712 -4.507 1.00 94.81 78 LEU A N 1
ATOM 635 C CA . LEU A 1 78 ? 7.773 5.615 -4.284 1.00 94.81 78 LEU A CA 1
ATOM 636 C C . LEU A 1 78 ? 8.322 4.328 -4.898 1.00 94.81 78 LEU A C 1
ATOM 638 O O . LEU A 1 78 ? 7.746 3.257 -4.768 1.00 94.81 78 LEU A O 1
ATOM 642 N N . VAL A 1 79 ? 9.468 4.425 -5.570 1.00 93.31 79 VAL A N 1
ATOM 643 C CA . VAL A 1 79 ? 10.144 3.265 -6.163 1.00 93.31 79 VAL A CA 1
ATOM 644 C C . VAL A 1 79 ? 11.407 2.959 -5.363 1.00 93.31 79 VAL A C 1
ATOM 646 O O . VAL A 1 79 ? 12.338 3.766 -5.299 1.00 93.31 79 VAL A O 1
ATOM 649 N N . VAL A 1 80 ? 11.467 1.763 -4.785 1.00 92.75 80 VAL A N 1
ATOM 650 C CA . VAL A 1 80 ? 12.571 1.271 -3.960 1.00 92.75 80 VAL A CA 1
ATOM 651 C C . VAL A 1 80 ? 13.309 0.159 -4.705 1.00 92.75 80 VAL A C 1
ATOM 653 O O . VAL A 1 80 ? 12.921 -1.001 -4.697 1.00 92.75 80 VAL A O 1
ATOM 656 N N . LYS A 1 81 ? 14.404 0.527 -5.380 1.00 89.94 81 LYS A N 1
ATOM 657 C CA . LYS A 1 81 ? 15.270 -0.418 -6.116 1.00 89.94 81 LYS A CA 1
ATOM 658 C C . LYS A 1 81 ? 16.378 -1.038 -5.269 1.00 89.94 81 LYS A C 1
ATOM 660 O O . LYS A 1 81 ? 16.975 -2.028 -5.669 1.00 89.94 81 LYS A O 1
ATOM 665 N N . SER A 1 82 ? 16.745 -0.394 -4.163 1.00 86.75 82 SER A N 1
ATOM 666 C CA . SER A 1 82 ? 17.949 -0.761 -3.424 1.00 86.75 82 SER A CA 1
ATOM 667 C C . SER A 1 82 ? 17.633 -1.784 -2.334 1.00 86.75 82 SER A C 1
ATOM 669 O O . SER A 1 82 ? 16.697 -1.586 -1.561 1.00 86.75 82 SER A O 1
ATOM 671 N N . LYS A 1 83 ? 18.472 -2.824 -2.212 1.00 87.38 83 LYS A N 1
ATOM 672 C CA . LYS A 1 83 ? 18.390 -3.816 -1.121 1.00 87.38 83 LYS A CA 1
ATOM 673 C C . LYS A 1 83 ? 18.390 -3.160 0.263 1.00 87.38 83 LYS A C 1
ATOM 675 O O . LYS A 1 83 ? 17.707 -3.589 1.178 1.00 87.38 83 LYS A O 1
ATOM 680 N N . ILE A 1 84 ? 19.124 -2.059 0.412 1.00 84.69 84 ILE A N 1
ATOM 681 C CA . ILE A 1 84 ? 19.183 -1.300 1.668 1.00 84.69 84 ILE A CA 1
ATOM 682 C C . ILE A 1 84 ? 17.873 -0.559 1.939 1.00 84.69 84 ILE A C 1
ATOM 684 O O . ILE A 1 84 ? 17.442 -0.500 3.086 1.00 84.69 84 ILE A O 1
ATOM 688 N N . GLY A 1 85 ? 17.242 0.000 0.905 1.00 83.94 85 GLY A N 1
ATOM 689 C CA . GLY A 1 85 ? 15.925 0.621 1.015 1.00 83.94 85 GLY A CA 1
ATOM 690 C C . GLY A 1 85 ? 14.852 -0.396 1.403 1.00 83.94 85 GLY A C 1
ATOM 691 O O . GLY A 1 85 ? 14.025 -0.093 2.251 1.00 83.94 85 GLY A O 1
ATOM 692 N N . GLN A 1 86 ? 14.923 -1.614 0.866 1.00 87.00 86 GLN A N 1
ATOM 693 C CA . GLN A 1 86 ? 14.044 -2.729 1.242 1.00 87.00 86 GLN A CA 1
ATOM 694 C C . GLN A 1 86 ? 14.248 -3.158 2.697 1.00 87.00 86 GLN A C 1
ATOM 696 O O . GLN A 1 86 ? 13.285 -3.233 3.448 1.00 87.00 86 GLN A O 1
ATOM 701 N N . LEU A 1 87 ? 15.498 -3.342 3.139 1.00 87.19 87 LEU A N 1
ATOM 702 C CA . LEU A 1 87 ? 15.801 -3.646 4.545 1.00 87.19 87 LEU A CA 1
ATOM 703 C C . LEU A 1 87 ? 15.345 -2.526 5.484 1.00 87.19 87 LEU A C 1
ATOM 705 O O . LEU A 1 87 ? 14.887 -2.775 6.593 1.00 87.19 87 LEU A O 1
ATOM 709 N N . SER A 1 88 ? 15.484 -1.280 5.038 1.00 86.81 88 SER A N 1
ATOM 710 C CA . SER A 1 88 ? 15.031 -0.104 5.776 1.00 86.81 88 SER A CA 1
ATOM 711 C C . SER A 1 88 ? 13.510 -0.048 5.888 1.00 86.81 88 SER A C 1
ATOM 713 O O . SER A 1 88 ? 13.001 0.299 6.949 1.00 86.81 88 SER A O 1
ATOM 715 N N . LEU A 1 89 ? 12.801 -0.403 4.813 1.00 87.75 89 LEU A N 1
ATOM 716 C CA . LEU A 1 89 ? 11.350 -0.536 4.801 1.00 87.75 89 LEU A CA 1
ATOM 717 C C . LEU A 1 89 ? 10.917 -1.648 5.758 1.00 87.75 89 LEU A C 1
ATOM 719 O O . LEU A 1 89 ? 10.141 -1.370 6.659 1.00 87.75 89 LEU A O 1
ATOM 723 N N . ALA A 1 90 ? 11.495 -2.846 5.647 1.00 88.19 90 ALA A N 1
ATOM 724 C CA . ALA A 1 90 ? 11.199 -3.972 6.532 1.00 88.19 90 ALA A CA 1
ATOM 725 C C . ALA A 1 90 ? 11.374 -3.609 8.015 1.00 88.19 90 ALA A C 1
ATOM 727 O O . ALA A 1 90 ? 10.449 -3.786 8.798 1.00 88.19 90 ALA A O 1
ATOM 728 N N . LYS A 1 91 ? 12.509 -2.998 8.384 1.00 88.69 91 LYS A N 1
ATOM 729 C CA . LYS A 1 91 ? 12.748 -2.526 9.759 1.00 88.69 91 LYS A CA 1
ATOM 730 C C . LYS A 1 91 ? 11.719 -1.497 10.219 1.00 88.69 91 LYS A C 1
ATOM 732 O O . LYS A 1 91 ? 11.311 -1.515 11.374 1.00 88.69 91 LYS A O 1
ATOM 737 N N . ALA A 1 92 ? 11.333 -0.577 9.338 1.00 87.06 92 ALA A N 1
ATOM 738 C CA . ALA A 1 92 ? 10.342 0.434 9.671 1.00 87.06 92 ALA A CA 1
ATOM 739 C C . ALA A 1 92 ? 8.943 -0.180 9.859 1.00 87.06 92 ALA A C 1
ATOM 741 O O . ALA A 1 92 ? 8.218 0.265 10.740 1.00 87.06 92 ALA A O 1
ATOM 742 N N . LEU A 1 93 ? 8.591 -1.224 9.101 1.00 87.12 93 LEU A N 1
ATOM 743 C CA . LEU A 1 93 ? 7.339 -1.967 9.287 1.00 87.12 93 LEU A CA 1
ATOM 744 C C . LEU A 1 93 ? 7.300 -2.690 10.632 1.00 87.12 93 LEU A C 1
ATOM 746 O O . LEU A 1 93 ? 6.328 -2.537 11.364 1.00 87.12 93 LEU A O 1
ATOM 750 N N . THR A 1 94 ? 8.381 -3.379 11.001 1.00 86.56 94 THR A N 1
ATOM 751 C CA . THR A 1 94 ? 8.485 -4.044 12.308 1.00 86.56 94 THR A CA 1
ATOM 752 C C . THR A 1 94 ? 8.334 -3.048 13.461 1.00 86.56 94 THR A C 1
ATOM 754 O O . THR A 1 94 ? 7.668 -3.332 14.448 1.00 86.56 94 THR A O 1
ATOM 757 N N . GLN A 1 95 ? 8.888 -1.836 13.330 1.00 86.50 95 GLN A N 1
ATOM 758 C CA . GLN A 1 95 ? 8.707 -0.784 14.339 1.00 86.50 95 GLN A CA 1
ATOM 759 C C . GLN A 1 95 ? 7.246 -0.339 14.475 1.00 86.50 95 GLN A C 1
ATOM 761 O O . GLN A 1 95 ? 6.785 -0.136 15.595 1.00 86.50 95 GLN A O 1
ATOM 766 N N . VAL A 1 96 ? 6.522 -0.203 13.360 1.00 84.50 96 VAL A N 1
ATOM 767 C CA . VAL A 1 96 ? 5.095 0.158 13.376 1.00 84.50 96 VAL A CA 1
ATOM 768 C C . VAL A 1 96 ? 4.264 -0.939 14.048 1.00 84.50 96 VAL A C 1
ATOM 770 O O . VAL A 1 96 ? 3.418 -0.622 14.881 1.00 84.50 96 VAL A O 1
ATOM 773 N N . GLU A 1 97 ? 4.549 -2.215 13.769 1.00 82.25 97 GLU A N 1
ATOM 774 C CA . GLU A 1 97 ? 3.882 -3.346 14.434 1.00 82.25 97 GLU A CA 1
ATOM 775 C C . GLU A 1 97 ? 4.128 -3.360 15.949 1.00 82.25 97 GLU A C 1
ATOM 777 O O . GLU A 1 97 ? 3.194 -3.569 16.723 1.00 82.25 97 GLU A O 1
ATOM 782 N N . CYS A 1 98 ? 5.360 -3.085 16.392 1.00 80.56 98 CYS A N 1
ATOM 783 C CA . CYS A 1 98 ? 5.682 -3.018 17.819 1.00 80.56 98 CYS A CA 1
ATOM 784 C C . CYS A 1 98 ? 4.936 -1.884 18.537 1.00 80.56 98 CYS A C 1
ATOM 786 O O . CYS A 1 98 ? 4.512 -2.060 19.677 1.00 80.56 98 CYS A O 1
ATOM 788 N N . MET A 1 99 ? 4.750 -0.732 17.882 1.00 80.00 99 MET A N 1
ATOM 789 C CA . MET A 1 99 ? 4.023 0.401 18.470 1.00 80.00 99 MET A CA 1
ATOM 790 C C . MET A 1 99 ? 2.514 0.152 18.586 1.00 80.00 99 MET A C 1
ATOM 792 O O . MET A 1 99 ? 1.875 0.755 19.440 1.00 80.00 99 MET A O 1
ATOM 796 N N . ALA A 1 100 ? 1.942 -0.726 17.760 1.00 76.12 100 ALA A N 1
ATOM 797 C CA . ALA A 1 100 ? 0.514 -1.040 17.801 1.00 76.12 100 ALA A CA 1
ATOM 798 C C . ALA A 1 100 ? 0.121 -2.006 18.939 1.00 76.12 100 ALA A C 1
ATOM 800 O O . ALA A 1 100 ? -1.059 -2.105 19.261 1.00 76.12 100 ALA A O 1
ATOM 801 N N . ASN A 1 101 ? 1.085 -2.709 19.546 1.00 73.69 101 ASN A N 1
ATOM 802 C CA . ASN A 1 101 ? 0.847 -3.795 20.508 1.00 73.69 101 ASN A CA 1
ATOM 803 C C . ASN A 1 101 ? 1.268 -3.449 21.953 1.00 73.69 101 ASN A C 1
ATOM 805 O O . ASN A 1 101 ? 1.618 -4.342 22.726 1.00 73.69 101 ASN A O 1
ATOM 809 N N . THR A 1 102 ? 1.248 -2.168 22.335 1.00 69.94 102 THR A N 1
ATOM 810 C CA . THR A 1 102 ? 1.747 -1.673 23.637 1.00 69.94 102 THR A CA 1
ATOM 811 C C . THR A 1 102 ? 1.073 -2.268 24.877 1.00 69.94 102 THR A C 1
ATOM 813 O O . THR A 1 102 ? 1.643 -2.170 25.961 1.00 69.94 102 THR A O 1
ATOM 816 N N . ASP A 1 103 ? -0.073 -2.934 24.739 1.00 67.12 103 ASP A N 1
ATOM 817 C CA . ASP A 1 103 ? -0.848 -3.420 25.887 1.00 67.12 103 ASP A CA 1
ATOM 818 C C . ASP A 1 103 ? -0.370 -4.774 26.440 1.00 67.12 103 ASP A C 1
ATOM 820 O O . ASP A 1 103 ? -0.777 -5.169 27.528 1.00 67.12 103 ASP A O 1
ATOM 824 N N . ASN A 1 104 ? 0.547 -5.471 25.756 1.00 59.38 104 ASN A N 1
ATOM 825 C CA . ASN A 1 104 ? 1.104 -6.743 26.230 1.00 59.38 104 ASN A CA 1
ATOM 826 C C . ASN A 1 104 ? 2.638 -6.695 26.266 1.00 59.38 104 ASN A C 1
ATOM 828 O O . ASN A 1 104 ? 3.328 -7.150 25.355 1.00 59.38 104 ASN A O 1
ATOM 832 N N . LEU A 1 105 ? 3.177 -6.164 27.368 1.00 61.38 105 LEU A N 1
ATOM 833 C CA . LEU A 1 105 ? 4.610 -5.954 27.632 1.00 61.38 105 LEU A CA 1
ATOM 834 C C . LEU A 1 105 ? 5.444 -7.251 27.787 1.00 61.38 105 LEU A C 1
ATOM 836 O O . LEU A 1 105 ? 6.592 -7.210 28.233 1.00 61.38 105 LEU A O 1
ATOM 840 N N . SER A 1 106 ? 4.902 -8.424 27.454 1.00 59.09 106 SER A N 1
ATOM 841 C CA . SER A 1 106 ? 5.592 -9.704 27.619 1.00 59.09 106 SER A CA 1
ATOM 842 C C . SER A 1 106 ? 6.204 -10.178 26.298 1.00 59.09 106 SER A C 1
ATOM 844 O O . SER A 1 106 ? 5.523 -10.778 25.474 1.00 59.09 106 SER A O 1
ATOM 846 N N . ARG A 1 107 ? 7.517 -9.942 26.147 1.00 58.72 107 ARG A N 1
ATOM 847 C CA . ARG A 1 107 ? 8.424 -10.502 25.122 1.00 58.72 107 ARG A CA 1
ATOM 848 C C . ARG A 1 107 ? 7.950 -10.335 23.673 1.00 58.72 107 ARG A C 1
ATOM 850 O O . ARG A 1 107 ? 7.244 -11.185 23.144 1.00 58.72 107 ARG A O 1
ATOM 857 N N . CYS A 1 108 ? 8.485 -9.325 22.982 1.00 52.38 108 CYS A N 1
ATOM 858 C CA . CYS A 1 108 ? 8.560 -9.349 21.520 1.00 52.38 108 CYS A CA 1
ATOM 859 C C . CYS A 1 108 ? 9.298 -10.633 21.096 1.00 52.38 108 CYS A C 1
ATOM 861 O O . CYS A 1 108 ? 10.492 -10.755 21.392 1.00 52.38 108 CYS A O 1
ATOM 863 N N . PRO A 1 109 ? 8.636 -11.615 20.456 1.00 55.91 109 PRO A N 1
ATOM 864 C CA . PRO A 1 109 ? 9.363 -12.709 19.839 1.00 55.91 109 PRO A CA 1
ATOM 865 C C . PRO A 1 109 ? 10.273 -12.097 18.774 1.00 55.91 109 PRO A C 1
ATOM 867 O O . PRO A 1 109 ? 9.863 -11.180 18.066 1.00 55.91 109 PRO A O 1
ATOM 870 N N . SER A 1 110 ? 11.499 -12.598 18.657 1.00 63.41 110 SER A N 1
ATOM 871 C CA . SER A 1 110 ? 12.533 -12.177 17.701 1.00 63.41 110 SER A CA 1
ATOM 872 C C . SER A 1 110 ? 12.173 -12.464 16.228 1.00 63.41 110 SER A C 1
ATOM 874 O O . SER A 1 110 ? 13.036 -12.805 15.425 1.00 63.41 110 SER A O 1
ATOM 876 N N . ASN A 1 111 ? 10.896 -12.346 15.858 1.00 56.78 111 ASN A N 1
ATOM 877 C CA . ASN A 1 111 ? 10.319 -12.598 14.538 1.00 56.78 111 ASN A CA 1
ATOM 878 C C . ASN A 1 111 ? 10.605 -11.463 13.535 1.00 56.78 111 ASN A C 1
ATOM 880 O O . ASN A 1 111 ? 9.864 -11.304 12.564 1.00 56.78 111 ASN A O 1
ATOM 884 N N . ASP A 1 112 ? 11.701 -10.719 13.723 1.00 60.66 112 ASP A N 1
ATOM 885 C CA . ASP A 1 112 ? 12.165 -9.611 12.871 1.00 60.66 112 ASP A CA 1
ATOM 886 C C . ASP A 1 112 ? 12.349 -10.004 11.386 1.00 60.66 112 ASP A C 1
ATOM 888 O O . ASP A 1 112 ? 12.603 -9.153 10.531 1.00 60.66 112 ASP A O 1
ATOM 892 N N . THR A 1 113 ? 12.223 -11.288 11.039 1.00 64.50 113 THR A N 1
ATOM 893 C CA . THR A 1 113 ? 12.489 -11.819 9.700 1.00 64.50 113 THR A CA 1
ATOM 894 C C . THR A 1 113 ? 11.284 -11.821 8.758 1.00 64.50 113 THR A C 1
ATOM 896 O O . THR A 1 113 ? 11.484 -11.643 7.555 1.00 64.50 113 THR A O 1
ATOM 899 N N . LYS A 1 114 ? 10.037 -11.940 9.241 1.00 72.25 114 LYS A N 1
ATOM 900 C CA . LYS A 1 114 ? 8.887 -12.211 8.345 1.00 72.25 114 LYS A CA 1
ATOM 901 C C . LYS A 1 114 ? 8.624 -11.096 7.328 1.00 72.25 114 LYS A C 1
ATOM 903 O O . LYS A 1 114 ? 8.419 -11.367 6.149 1.00 72.25 114 LYS A O 1
ATOM 908 N N . CYS A 1 115 ? 8.687 -9.834 7.750 1.00 73.81 115 CYS A N 1
ATOM 909 C CA . CYS A 1 115 ? 8.483 -8.699 6.844 1.00 73.81 115 CYS A CA 1
ATOM 910 C C . CYS A 1 115 ? 9.673 -8.473 5.901 1.00 73.81 115 CYS A C 1
ATOM 912 O O . CYS A 1 115 ? 9.489 -7.973 4.794 1.00 73.81 115 CYS A O 1
ATOM 914 N N . ALA A 1 116 ? 10.893 -8.845 6.301 1.00 80.75 116 ALA A N 1
ATOM 915 C CA . ALA A 1 116 ? 12.077 -8.697 5.455 1.00 80.75 116 ALA A CA 1
ATOM 916 C C . ALA A 1 116 ? 12.052 -9.654 4.254 1.00 80.75 116 ALA A C 1
ATOM 918 O O . ALA A 1 116 ? 12.490 -9.283 3.163 1.00 80.75 116 ALA A O 1
ATOM 919 N N . GLU A 1 117 ? 11.491 -10.849 4.440 1.00 82.19 117 GLU A N 1
ATOM 920 C CA . GLU A 1 117 ? 11.355 -11.869 3.397 1.00 82.19 117 GLU A CA 1
ATOM 921 C C . GLU A 1 117 ? 10.382 -11.477 2.281 1.00 82.19 117 GLU A C 1
ATOM 923 O O . GLU A 1 117 ? 10.509 -11.987 1.170 1.00 82.19 117 GLU A O 1
ATOM 928 N N . LEU A 1 118 ? 9.463 -10.537 2.530 1.00 78.81 118 LEU A N 1
ATOM 929 C CA . LEU A 1 118 ? 8.536 -10.037 1.510 1.00 78.81 118 LEU A CA 1
ATOM 930 C C . LEU A 1 118 ? 9.239 -9.175 0.449 1.00 78.81 118 LEU A C 1
ATOM 932 O O . LEU A 1 118 ? 8.749 -9.049 -0.670 1.00 78.81 118 LEU A O 1
ATOM 936 N N . PHE A 1 119 ? 10.403 -8.594 0.754 1.00 86.44 119 PHE A N 1
ATOM 937 C CA . PHE A 1 119 ? 11.074 -7.626 -0.121 1.00 86.44 119 PHE A CA 1
ATOM 938 C C . PHE A 1 119 ? 12.287 -8.213 -0.855 1.00 86.44 119 PHE A C 1
ATOM 940 O O . PHE A 1 119 ? 13.398 -7.691 -0.759 1.00 86.44 119 PHE A O 1
ATOM 947 N N . GLN A 1 120 ? 12.083 -9.276 -1.639 1.00 85.94 120 GLN A N 1
ATOM 948 C CA . GLN A 1 120 ? 13.156 -9.960 -2.389 1.00 85.94 120 GLN A CA 1
ATOM 949 C C . GLN A 1 120 ? 13.493 -9.338 -3.757 1.00 85.94 120 GLN A C 1
ATOM 951 O O . GLN A 1 120 ? 14.221 -9.920 -4.559 1.00 85.94 120 GLN A O 1
ATOM 956 N N . GLY A 1 121 ? 13.005 -8.137 -4.056 1.00 91.00 121 GLY A N 1
ATOM 957 C CA . GLY A 1 121 ? 13.241 -7.500 -5.347 1.00 91.00 121 GLY A CA 1
ATOM 958 C C . GLY A 1 121 ? 12.718 -6.071 -5.406 1.00 91.00 121 GLY A C 1
ATOM 959 O O . GLY A 1 121 ? 12.129 -5.597 -4.432 1.00 91.00 121 GLY A O 1
ATOM 960 N N . PRO A 1 122 ? 12.967 -5.348 -6.513 1.00 93.94 122 PRO A N 1
ATOM 961 C CA . PRO A 1 122 ? 12.547 -3.960 -6.666 1.00 93.94 122 PRO A CA 1
ATOM 962 C C . PRO A 1 122 ? 11.074 -3.778 -6.293 1.00 93.94 122 PRO A C 1
ATOM 964 O O . PRO A 1 122 ? 10.200 -4.484 -6.793 1.00 93.94 122 PRO A O 1
ATOM 967 N N . THR A 1 123 ? 10.815 -2.837 -5.390 1.00 95.25 123 THR A N 1
ATOM 968 C CA . THR A 1 123 ? 9.492 -2.631 -4.800 1.00 95.25 123 THR A CA 1
ATOM 969 C C . THR A 1 123 ? 8.947 -1.279 -5.228 1.00 95.25 123 THR A C 1
ATOM 971 O O . THR A 1 123 ? 9.638 -0.260 -5.171 1.00 95.25 123 THR A O 1
ATOM 974 N N . PHE A 1 124 ? 7.706 -1.266 -5.676 1.00 95.62 124 PHE A N 1
ATOM 975 C CA . PHE A 1 124 ? 6.895 -0.089 -5.893 1.00 95.62 124 PHE A CA 1
ATOM 976 C C . PHE A 1 124 ? 5.940 0.058 -4.718 1.00 95.62 124 PHE A C 1
ATOM 978 O O . PHE A 1 124 ? 5.263 -0.888 -4.327 1.00 95.62 124 PHE A O 1
ATOM 985 N N . LEU A 1 125 ? 5.932 1.245 -4.136 1.00 96.19 125 LEU A N 1
ATOM 986 C CA . LEU A 1 125 ? 5.128 1.593 -2.986 1.00 96.19 125 LEU A CA 1
ATOM 987 C C . LEU A 1 125 ? 4.064 2.579 -3.452 1.00 96.19 125 LEU A C 1
ATOM 989 O O . LEU A 1 125 ? 4.389 3.640 -3.993 1.00 96.19 125 LEU A O 1
ATOM 993 N N . PHE A 1 126 ? 2.809 2.199 -3.256 1.00 96.94 126 PHE A N 1
ATOM 994 C CA . PHE A 1 126 ? 1.637 3.021 -3.520 1.00 96.94 126 PHE A CA 1
ATOM 995 C C . PHE A 1 126 ? 1.022 3.401 -2.178 1.00 96.94 126 PHE A C 1
ATOM 997 O O . PHE A 1 126 ? 0.650 2.519 -1.412 1.00 96.94 126 PHE A O 1
ATOM 1004 N N . ALA A 1 127 ? 0.957 4.689 -1.861 1.00 96.62 127 ALA A N 1
ATOM 1005 C CA . ALA A 1 127 ? 0.458 5.156 -0.578 1.00 96.62 127 ALA A CA 1
ATOM 1006 C C . ALA A 1 127 ? -0.721 6.111 -0.765 1.00 96.62 127 ALA A C 1
ATOM 1008 O O . ALA A 1 127 ? -0.697 6.975 -1.643 1.00 96.62 127 ALA A O 1
ATOM 1009 N N . CYS A 1 128 ? -1.743 5.947 0.065 1.00 96.12 128 CYS A N 1
ATOM 1010 C CA . CYS A 1 128 ? -2.987 6.706 0.013 1.00 96.12 128 CYS A CA 1
ATOM 1011 C C . CYS A 1 128 ? -3.575 6.894 1.420 1.00 96.12 128 CYS A C 1
ATOM 1013 O O . CYS A 1 128 ? -3.099 6.312 2.404 1.00 96.12 128 CYS A O 1
ATOM 1015 N N . ASN A 1 129 ? -4.584 7.756 1.524 1.00 93.31 129 ASN A N 1
ATOM 1016 C CA . ASN A 1 129 ? -5.167 8.166 2.800 1.00 93.31 129 ASN A CA 1
ATOM 1017 C C . ASN A 1 129 ? -6.548 7.565 3.055 1.00 93.31 129 ASN A C 1
ATOM 1019 O O . ASN A 1 129 ? -6.977 7.525 4.211 1.00 93.31 129 ASN A O 1
ATOM 1023 N N . SER A 1 130 ? -7.240 7.104 2.013 1.00 91.69 130 SER A N 1
ATOM 1024 C CA . SER A 1 130 ? -8.579 6.530 2.136 1.00 91.69 130 SER A CA 1
ATOM 1025 C C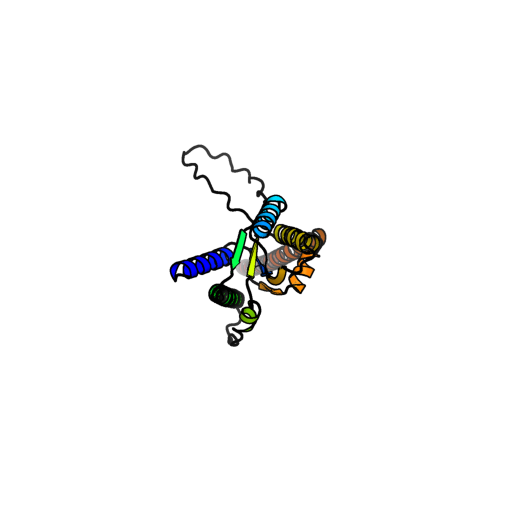 . SER A 1 130 ? -8.696 5.154 1.489 1.00 91.69 130 SER A C 1
ATOM 1027 O O . SER A 1 130 ? -7.995 4.816 0.535 1.00 91.69 130 SER A O 1
ATOM 1029 N N . HIS A 1 131 ? -9.637 4.360 1.999 1.00 91.56 131 HIS A N 1
ATOM 1030 C CA . HIS A 1 131 ? -9.983 3.072 1.410 1.00 91.56 131 HIS A CA 1
ATOM 1031 C C . HIS A 1 131 ? -10.438 3.218 -0.051 1.00 91.56 131 HIS A C 1
ATOM 1033 O O . HIS A 1 131 ? -10.034 2.435 -0.901 1.00 91.56 131 HIS A O 1
ATOM 1039 N N . HIS A 1 132 ? -11.216 4.256 -0.372 1.00 91.75 132 HIS A N 1
ATOM 1040 C CA . HIS A 1 132 ? -11.656 4.512 -1.743 1.00 91.75 132 HIS A CA 1
ATOM 1041 C C . HIS A 1 132 ? -10.472 4.707 -2.704 1.00 91.75 132 HIS A C 1
ATOM 1043 O O . HIS A 1 132 ? -10.419 4.068 -3.754 1.00 91.75 132 HIS A O 1
ATOM 1049 N N . GLU A 1 133 ? -9.482 5.519 -2.317 1.00 94.25 133 GLU A N 1
ATOM 1050 C CA . GLU A 1 133 ? -8.250 5.709 -3.096 1.00 94.25 133 GLU A CA 1
ATOM 1051 C C . GLU A 1 133 ? -7.473 4.402 -3.267 1.00 94.25 133 GLU A C 1
ATOM 1053 O O . GLU A 1 133 ? -6.952 4.137 -4.350 1.00 94.25 133 GLU A O 1
ATOM 1058 N N . MET A 1 134 ? -7.420 3.569 -2.222 1.00 95.50 134 MET A N 1
ATOM 1059 C CA . MET A 1 134 ? -6.811 2.242 -2.290 1.00 95.50 134 MET A CA 1
ATOM 1060 C C . MET A 1 134 ? -7.507 1.368 -3.338 1.00 95.50 134 MET A C 1
ATOM 1062 O O . MET A 1 134 ? -6.835 0.810 -4.203 1.00 95.50 134 MET A O 1
ATOM 1066 N N . VAL A 1 135 ? -8.841 1.276 -3.301 1.00 94.69 135 VAL A N 1
ATOM 1067 C CA . VAL A 1 135 ? -9.624 0.473 -4.255 1.00 94.69 135 VAL A CA 1
ATOM 1068 C C . VAL A 1 135 ? -9.431 0.968 -5.686 1.00 94.69 135 VAL A C 1
ATOM 1070 O O . VAL A 1 135 ? -9.177 0.167 -6.587 1.00 94.69 135 VAL A O 1
ATOM 1073 N N . MET A 1 136 ? -9.509 2.282 -5.904 1.00 94.88 136 MET A N 1
ATOM 1074 C CA . MET A 1 136 ? -9.301 2.878 -7.226 1.00 94.88 136 MET A CA 1
ATOM 1075 C C . MET A 1 136 ? -7.869 2.654 -7.724 1.00 94.88 136 MET A C 1
ATOM 1077 O O . MET A 1 136 ? -7.672 2.244 -8.867 1.00 94.88 136 MET A O 1
ATOM 1081 N N . GLY A 1 137 ? -6.870 2.827 -6.856 1.00 95.69 137 GLY A N 1
ATOM 1082 C CA . GLY A 1 137 ? -5.470 2.554 -7.173 1.00 95.69 137 GLY A CA 1
ATOM 1083 C C . GLY A 1 137 ? -5.219 1.098 -7.560 1.00 95.69 137 GLY A C 1
ATOM 1084 O O . GLY A 1 137 ? -4.556 0.845 -8.568 1.00 95.69 137 GLY A O 1
ATOM 1085 N N . CYS A 1 138 ? -5.800 0.143 -6.827 1.00 95.88 138 CYS A N 1
ATOM 1086 C CA . CYS A 1 138 ? -5.742 -1.277 -7.180 1.00 95.88 138 CYS A CA 1
ATOM 1087 C C . CYS A 1 138 ? -6.333 -1.533 -8.572 1.00 95.88 138 CYS A C 1
ATOM 1089 O O . CYS A 1 138 ? -5.664 -2.151 -9.398 1.00 95.88 138 CYS A O 1
ATOM 1091 N N . LYS A 1 139 ? -7.518 -0.983 -8.876 1.00 95.06 139 LYS A N 1
ATOM 1092 C CA . LYS A 1 139 ? -8.167 -1.133 -10.193 1.00 95.06 139 LYS A CA 1
ATOM 1093 C C . LYS A 1 139 ? -7.310 -0.581 -11.335 1.00 95.06 139 LYS A C 1
ATOM 1095 O O . LYS A 1 139 ? -7.181 -1.232 -12.371 1.00 95.06 139 LYS A O 1
ATOM 1100 N N . VAL A 1 140 ? -6.692 0.591 -11.154 1.00 95.31 140 VAL A N 1
ATOM 1101 C CA . VAL A 1 140 ? -5.779 1.188 -12.150 1.00 95.31 140 VAL A CA 1
ATOM 1102 C C . VAL A 1 140 ? -4.574 0.276 -12.397 1.00 95.31 140 VAL A C 1
ATOM 1104 O O . VAL A 1 140 ? -4.204 0.019 -13.546 1.00 95.31 140 VAL A O 1
ATOM 1107 N N . ILE A 1 141 ? -3.970 -0.244 -11.326 1.00 94.69 141 ILE A N 1
ATOM 1108 C CA . ILE A 1 141 ? -2.799 -1.126 -11.408 1.00 94.69 141 ILE A CA 1
ATOM 1109 C C . ILE A 1 141 ? -3.158 -2.468 -12.070 1.00 94.69 141 ILE A C 1
ATOM 1111 O O . ILE A 1 141 ? -2.409 -2.945 -12.927 1.00 94.69 141 ILE A O 1
ATOM 1115 N N . GLU A 1 142 ? -4.305 -3.056 -11.734 1.00 93.12 142 GLU A N 1
ATOM 1116 C CA . GLU A 1 142 ? -4.799 -4.314 -12.314 1.00 93.12 142 GLU A CA 1
ATOM 1117 C C . GLU A 1 142 ? -5.129 -4.168 -13.804 1.00 93.12 142 GLU A C 1
ATOM 1119 O O . GLU A 1 142 ? -4.598 -4.913 -14.627 1.00 93.12 142 GLU A O 1
ATOM 1124 N N . LYS A 1 143 ? -5.875 -3.124 -14.183 1.00 92.56 143 LYS A N 1
ATOM 1125 C CA . LYS A 1 143 ? -6.170 -2.779 -15.588 1.00 92.56 143 LYS A CA 1
ATOM 1126 C C . LYS A 1 143 ? -4.896 -2.661 -16.429 1.00 92.56 143 LYS A C 1
ATOM 1128 O O . LYS A 1 143 ? -4.883 -2.988 -17.619 1.00 92.56 143 LYS A O 1
ATOM 1133 N N . LYS A 1 144 ? -3.802 -2.184 -15.829 1.00 88.06 144 LYS A N 1
ATOM 1134 C CA . LYS A 1 144 ? -2.489 -2.092 -16.481 1.00 88.06 144 LYS A CA 1
ATOM 1135 C C . LYS A 1 144 ? -1.794 -3.437 -16.617 1.00 88.06 144 LYS A C 1
ATOM 1137 O O . LYS A 1 144 ? -1.158 -3.660 -17.649 1.00 88.06 144 LYS A O 1
ATOM 1142 N N . ARG A 1 145 ? -1.925 -4.317 -15.624 1.00 86.31 145 ARG A N 1
ATOM 1143 C CA . ARG A 1 145 ? -1.421 -5.694 -15.697 1.00 86.31 145 ARG A CA 1
ATOM 1144 C C . ARG A 1 145 ? -2.004 -6.414 -16.914 1.00 86.31 145 ARG A C 1
ATOM 1146 O O . ARG A 1 145 ? -1.247 -6.988 -17.696 1.00 86.31 145 ARG A O 1
ATOM 1153 N N . ASP A 1 146 ? -3.311 -6.273 -17.123 1.00 85.50 146 ASP A N 1
ATOM 1154 C CA . ASP A 1 146 ? -4.024 -6.937 -18.217 1.00 85.50 146 ASP A CA 1
ATOM 1155 C C . ASP A 1 146 ? -3.647 -6.350 -19.587 1.00 85.50 146 ASP A C 1
ATOM 1157 O O . ASP A 1 146 ? -3.325 -7.085 -20.521 1.00 85.50 146 ASP A O 1
ATOM 1161 N N . ARG A 1 147 ? -3.586 -5.014 -19.709 1.00 82.44 147 ARG A N 1
ATOM 1162 C CA . ARG A 1 147 ? -3.254 -4.332 -20.980 1.00 82.44 147 ARG A CA 1
ATOM 1163 C C . ARG A 1 147 ? -1.869 -4.658 -21.520 1.00 82.44 147 ARG A C 1
ATOM 1165 O O . ARG A 1 147 ? -1.680 -4.676 -22.733 1.00 82.44 147 ARG A O 1
ATOM 1172 N N . TYR A 1 148 ? -0.889 -4.849 -20.643 1.00 73.88 148 TYR A N 1
ATOM 1173 C CA . TYR A 1 148 ? 0.475 -5.142 -21.072 1.00 73.88 148 TYR A CA 1
ATOM 1174 C C . TYR A 1 148 ? 0.759 -6.640 -21.182 1.00 73.88 148 TYR A C 1
ATOM 1176 O O . TYR A 1 148 ? 1.905 -6.976 -21.470 1.00 73.88 148 TYR A O 1
ATOM 1184 N N . ASN A 1 149 ? -0.241 -7.510 -2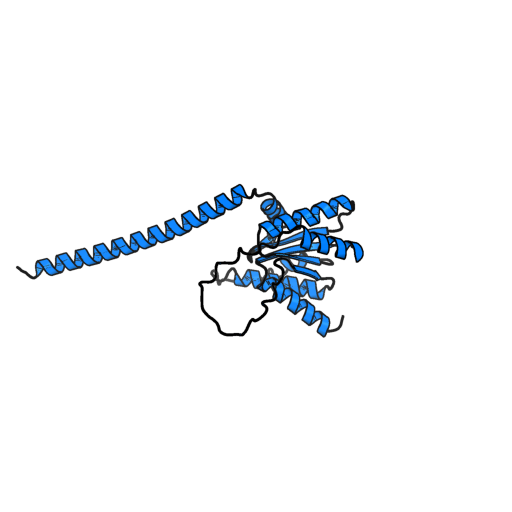0.960 1.00 68.31 149 ASN A N 1
ATOM 1185 C CA . ASN A 1 149 ? -0.114 -8.973 -20.904 1.00 68.31 149 ASN A CA 1
ATOM 1186 C C . ASN A 1 149 ? 1.114 -9.431 -20.101 1.00 68.31 149 ASN A C 1
ATOM 1188 O O . ASN A 1 149 ? 1.843 -10.347 -20.475 1.00 68.31 149 ASN A O 1
ATOM 1192 N N . ASN A 1 150 ? 1.411 -8.690 -19.039 1.00 63.19 150 ASN A N 1
ATOM 1193 C CA . ASN A 1 150 ? 2.675 -8.790 -18.349 1.00 63.19 150 ASN A CA 1
ATOM 1194 C C . ASN A 1 150 ? 2.425 -8.691 -16.848 1.00 63.19 150 ASN A C 1
ATOM 1196 O O . ASN A 1 150 ? 2.056 -7.633 -16.331 1.00 63.19 150 ASN A O 1
ATOM 1200 N N . ASN A 1 151 ? 2.725 -9.781 -16.142 1.00 76.19 151 ASN A N 1
ATOM 1201 C CA . ASN A 1 151 ? 2.744 -9.874 -14.680 1.00 76.19 151 ASN A CA 1
ATOM 1202 C C . ASN A 1 151 ? 3.934 -9.105 -14.072 1.00 76.19 151 ASN A C 1
ATOM 1204 O O . ASN A 1 151 ? 4.644 -9.600 -13.199 1.00 76.19 151 ASN A O 1
ATOM 1208 N N . HIS A 1 152 ? 4.175 -7.880 -14.543 1.00 88.25 152 HIS A N 1
ATOM 1209 C CA . HIS A 1 152 ? 5.285 -7.038 -14.100 1.00 88.25 152 HIS A CA 1
ATOM 1210 C C . HIS A 1 152 ? 5.032 -6.381 -12.750 1.00 88.25 152 HIS A C 1
ATOM 1212 O O . HIS A 1 152 ? 5.959 -5.779 -12.226 1.00 88.25 152 HIS A O 1
ATOM 1218 N N . LEU A 1 153 ? 3.813 -6.452 -12.210 1.00 93.44 153 LEU A N 1
ATOM 1219 C CA . LEU A 1 153 ? 3.454 -5.958 -10.883 1.00 93.44 153 LEU A CA 1
ATOM 1220 C C . LEU A 1 153 ? 2.776 -7.077 -10.102 1.00 93.44 153 LEU A C 1
ATOM 1222 O O . LEU A 1 153 ? 1.721 -7.569 -10.498 1.00 93.44 153 LEU A O 1
ATOM 1226 N N . ILE A 1 154 ? 3.388 -7.456 -8.986 1.00 93.88 154 ILE A N 1
ATOM 1227 C CA . ILE A 1 154 ? 2.893 -8.490 -8.082 1.00 93.88 154 ILE A CA 1
ATOM 1228 C C . ILE A 1 154 ? 2.618 -7.819 -6.745 1.00 93.88 154 ILE A C 1
ATOM 1230 O O . ILE A 1 154 ? 3.537 -7.291 -6.120 1.00 93.88 154 ILE A O 1
ATOM 1234 N N . LEU A 1 155 ? 1.357 -7.813 -6.316 1.00 95.44 155 LEU A N 1
ATOM 1235 C CA . LEU A 1 155 ? 0.988 -7.318 -4.995 1.00 95.44 155 LEU A CA 1
ATOM 1236 C C . LEU A 1 155 ? 1.549 -8.268 -3.933 1.00 95.44 155 LEU A C 1
ATOM 1238 O O . LEU A 1 155 ? 1.203 -9.446 -3.910 1.00 95.44 155 LEU A O 1
ATOM 1242 N N . LEU A 1 156 ? 2.404 -7.751 -3.056 1.00 94.88 156 LEU A N 1
ATOM 1243 C CA . LEU A 1 156 ? 2.988 -8.516 -1.952 1.00 94.88 156 LEU A CA 1
ATOM 1244 C C . LEU A 1 156 ? 2.099 -8.451 -0.705 1.00 94.88 156 LEU A C 1
ATOM 1246 O O . LEU A 1 156 ? 1.928 -9.437 0.011 1.00 94.88 156 LEU A O 1
ATOM 1250 N N . GLY A 1 157 ? 1.531 -7.275 -0.453 1.00 94.81 157 GLY A N 1
ATOM 1251 C CA . GLY A 1 157 ? 0.841 -6.944 0.784 1.00 94.81 157 GLY A CA 1
ATOM 1252 C C . GLY A 1 157 ? 0.874 -5.442 1.023 1.00 94.81 157 GLY A C 1
ATOM 1253 O O . GLY A 1 157 ? 1.088 -4.656 0.094 1.00 94.81 157 GLY A O 1
ATOM 1254 N N . GLY A 1 158 ? 0.689 -5.035 2.271 1.00 94.31 158 GLY A N 1
ATOM 1255 C CA . GLY A 1 158 ? 0.652 -3.625 2.620 1.00 94.31 158 GLY A CA 1
ATOM 1256 C C . GLY A 1 158 ? 0.580 -3.359 4.114 1.00 94.31 158 GLY A C 1
ATOM 1257 O O . GLY A 1 158 ? 0.598 -4.270 4.938 1.00 94.31 158 GLY A O 1
ATOM 1258 N N . LEU A 1 159 ? 0.469 -2.079 4.439 1.00 93.50 159 LEU A N 1
ATOM 1259 C CA . LEU A 1 159 ? -0.039 -1.583 5.703 1.00 93.50 159 LEU A CA 1
ATOM 1260 C C . LEU A 1 159 ? -1.421 -0.986 5.479 1.00 93.50 159 LEU A C 1
ATOM 1262 O O . LEU A 1 159 ? -1.599 -0.139 4.603 1.00 93.50 159 LEU A O 1
ATOM 1266 N N . TYR A 1 160 ? -2.371 -1.376 6.314 1.00 93.88 160 TYR A N 1
ATOM 1267 C CA . TYR A 1 160 ? -3.715 -0.827 6.343 1.00 93.88 160 TYR A CA 1
ATOM 1268 C C . TYR A 1 160 ? -3.996 -0.311 7.756 1.00 93.88 160 TYR A C 1
ATOM 1270 O O . TYR A 1 160 ? -4.133 -1.098 8.691 1.00 93.88 160 TYR A O 1
ATOM 1278 N N . TYR A 1 161 ? -4.017 1.015 7.927 1.00 91.62 161 TYR A N 1
ATOM 1279 C CA . TYR A 1 161 ? -4.203 1.687 9.222 1.00 91.62 161 TYR A CA 1
ATOM 1280 C C . TYR A 1 161 ? -3.254 1.160 10.313 1.00 91.62 161 TYR A C 1
ATOM 1282 O O . TYR A 1 161 ? -3.665 0.818 11.418 1.00 91.62 161 TYR A O 1
ATOM 1290 N N . GLY A 1 162 ? -1.965 1.057 9.975 1.00 86.81 162 GLY A N 1
ATOM 1291 C CA . GLY A 1 162 ? -0.918 0.603 10.897 1.00 86.81 162 GLY A CA 1
ATOM 1292 C C . GLY A 1 162 ? -0.832 -0.914 11.095 1.00 86.81 162 GLY A C 1
ATOM 1293 O O . GLY A 1 162 ? 0.083 -1.368 11.774 1.00 86.81 162 GLY A O 1
ATOM 1294 N N . LYS A 1 163 ? -1.720 -1.708 10.484 1.00 88.50 163 LYS A N 1
ATOM 1295 C CA . LYS A 1 163 ? -1.658 -3.178 10.526 1.00 88.50 163 LYS A CA 1
ATOM 1296 C C . LYS A 1 163 ? -1.072 -3.739 9.239 1.00 88.50 163 LYS A C 1
ATOM 1298 O O . LYS A 1 163 ? -1.458 -3.308 8.152 1.00 88.50 163 LYS A O 1
ATOM 1303 N N . VAL A 1 164 ? -0.169 -4.710 9.349 1.00 89.62 164 VAL A N 1
ATOM 1304 C CA . VAL A 1 164 ? 0.329 -5.451 8.183 1.00 89.62 164 VAL A CA 1
ATOM 1305 C C . VAL A 1 164 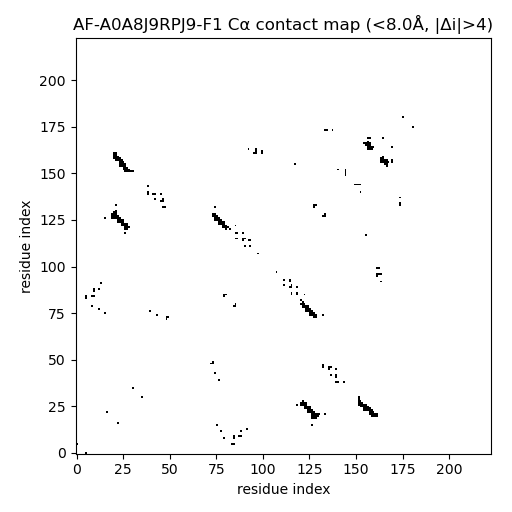? -0.784 -6.342 7.643 1.00 89.62 164 VAL A C 1
ATOM 1307 O O . VAL A 1 164 ? -1.438 -7.066 8.390 1.00 89.62 164 VAL A O 1
ATOM 1310 N N . VAL A 1 165 ? -1.005 -6.257 6.334 1.00 92.38 165 VAL A N 1
ATOM 1311 C CA . VAL A 1 165 ? -2.025 -7.016 5.607 1.00 92.38 165 VAL A CA 1
ATOM 1312 C C . VAL A 1 165 ? -1.390 -7.750 4.433 1.00 92.38 165 VAL A C 1
ATOM 1314 O O . VAL A 1 165 ? -0.475 -7.241 3.774 1.00 92.38 165 VAL A O 1
ATOM 1317 N N . THR A 1 166 ? -1.871 -8.959 4.159 1.00 93.94 166 THR A N 1
ATOM 1318 C CA . THR A 1 166 ? -1.417 -9.751 3.012 1.00 93.94 166 THR A CA 1
ATOM 1319 C C . THR A 1 166 ? -2.097 -9.289 1.723 1.00 93.94 166 THR A C 1
ATOM 1321 O O . THR A 1 166 ? -3.092 -8.563 1.738 1.00 93.94 166 THR A O 1
ATOM 1324 N N . HIS A 1 167 ? -1.591 -9.734 0.573 1.00 94.75 167 HIS A N 1
ATOM 1325 C CA . HIS A 1 167 ? -2.251 -9.495 -0.713 1.00 94.75 167 HIS A CA 1
ATOM 1326 C C . HIS A 1 167 ? -3.680 -10.075 -0.772 1.00 94.75 167 HIS A C 1
ATOM 1328 O O . HIS A 1 167 ? -4.540 -9.477 -1.414 1.00 94.75 167 HIS A O 1
ATOM 1334 N N . LEU A 1 168 ? -3.955 -11.191 -0.078 1.00 95.31 168 LEU A N 1
ATOM 1335 C CA . LEU A 1 168 ? -5.301 -11.773 0.018 1.00 95.31 168 LEU A CA 1
ATOM 1336 C C . LEU A 1 168 ? -6.242 -10.890 0.839 1.00 95.31 168 LEU A C 1
ATOM 1338 O O . LEU A 1 168 ? 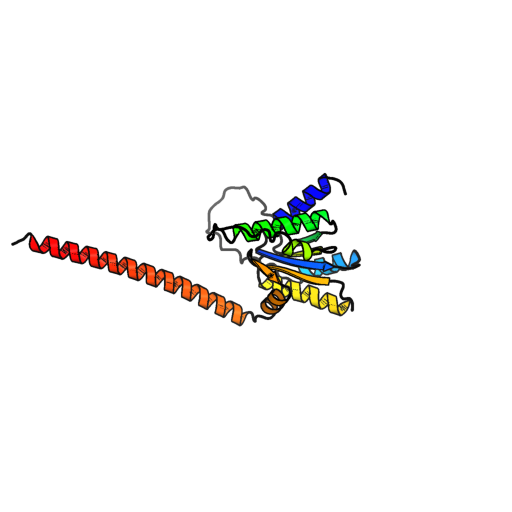-7.402 -10.721 0.468 1.00 95.31 168 LEU A O 1
ATOM 1342 N N . ASP A 1 169 ? -5.746 -10.307 1.930 1.00 94.38 169 ASP A N 1
ATOM 1343 C CA . ASP A 1 169 ? -6.527 -9.373 2.743 1.00 94.38 169 ASP A CA 1
ATOM 1344 C C . ASP A 1 169 ? -6.860 -8.116 1.944 1.00 94.38 169 ASP A C 1
ATOM 1346 O O . ASP A 1 169 ? -8.001 -7.670 1.956 1.00 94.38 169 ASP A O 1
ATOM 1350 N N . ILE A 1 170 ? -5.897 -7.585 1.185 1.00 95.50 170 ILE A N 1
ATOM 1351 C CA . ILE A 1 170 ? -6.121 -6.427 0.312 1.00 95.50 170 ILE A CA 1
ATOM 1352 C C . ILE A 1 170 ? -7.137 -6.751 -0.783 1.00 95.50 170 ILE A C 1
ATOM 1354 O O . ILE A 1 170 ? -8.007 -5.927 -1.036 1.00 95.50 170 ILE A O 1
ATOM 1358 N N . ALA A 1 171 ? -7.067 -7.934 -1.401 1.00 94.50 171 ALA A N 1
ATOM 1359 C CA . ALA A 1 171 ? -8.042 -8.358 -2.408 1.00 94.50 171 ALA A CA 1
ATOM 1360 C C . ALA A 1 171 ? -9.458 -8.485 -1.820 1.00 94.50 171 ALA A C 1
ATOM 1362 O O . ALA A 1 171 ? -10.436 -8.064 -2.433 1.00 94.50 171 ALA A O 1
ATOM 1363 N N . LYS A 1 172 ? -9.578 -9.016 -0.596 1.00 93.19 172 LYS A N 1
ATOM 1364 C CA . LYS A 1 172 ? -10.859 -9.038 0.124 1.00 93.19 172 LYS A CA 1
ATOM 1365 C C . LYS A 1 172 ? -11.341 -7.623 0.415 1.00 93.19 172 LYS A C 1
ATOM 1367 O O . LYS A 1 172 ? -12.478 -7.305 0.091 1.00 93.19 172 LYS A O 1
ATOM 1372 N N . LEU A 1 173 ? -10.472 -6.772 0.961 1.00 92.38 173 LEU A N 1
ATOM 1373 C CA . LEU A 1 173 ? -10.775 -5.374 1.256 1.00 92.38 173 LEU A CA 1
ATOM 1374 C C . LEU A 1 173 ? -11.211 -4.615 -0.002 1.00 92.38 173 LEU A C 1
ATOM 1376 O O . LEU A 1 173 ? -12.166 -3.856 0.074 1.00 92.38 173 LEU A O 1
ATOM 1380 N N . SER A 1 174 ? -10.568 -4.831 -1.151 1.00 92.25 174 SER A N 1
ATOM 1381 C CA . SER A 1 174 ? -10.932 -4.160 -2.403 1.00 92.25 174 SER A CA 1
ATOM 1382 C C . SER A 1 174 ? -12.225 -4.673 -3.030 1.00 92.25 174 SER A C 1
ATOM 1384 O O . SER A 1 174 ? -12.855 -3.943 -3.795 1.00 92.25 174 SER A O 1
ATOM 1386 N N . SER A 1 175 ? -12.618 -5.907 -2.708 1.00 90.88 175 SER A N 1
ATOM 1387 C CA . SER A 1 175 ? -13.889 -6.501 -3.132 1.00 90.88 175 SER A CA 1
ATOM 1388 C C . SER A 1 175 ? -15.080 -6.107 -2.257 1.00 90.88 175 SER A C 1
ATOM 1390 O O . SER A 1 175 ? -16.218 -6.353 -2.654 1.00 90.88 175 SER A O 1
ATOM 1392 N N . LEU A 1 176 ? -14.843 -5.520 -1.076 1.00 87.25 176 LEU A N 1
ATOM 1393 C CA . LEU A 1 176 ? -15.928 -5.061 -0.216 1.00 87.25 176 LEU A CA 1
ATOM 1394 C C . LEU A 1 176 ? -16.700 -3.961 -0.935 1.00 87.25 176 LEU A C 1
ATOM 1396 O O . LEU A 1 176 ? -16.138 -2.943 -1.340 1.00 87.25 176 LEU A O 1
ATOM 1400 N N . ASP A 1 177 ? -18.004 -4.176 -1.074 1.00 79.12 177 ASP A N 1
ATOM 1401 C CA . ASP A 1 177 ? -18.884 -3.153 -1.606 1.00 79.12 177 ASP A CA 1
ATOM 1402 C C . ASP A 1 177 ? -18.874 -1.933 -0.674 1.00 79.12 177 ASP A C 1
ATOM 1404 O O . ASP A 1 177 ? -18.798 -2.057 0.558 1.00 79.12 177 ASP A O 1
ATOM 1408 N N . SER A 1 178 ? -18.952 -0.739 -1.258 1.00 72.12 178 SER A N 1
ATOM 1409 C CA . SER A 1 178 ? -18.965 0.516 -0.501 1.00 72.12 178 SER A CA 1
ATOM 1410 C C . SER A 1 178 ? -20.141 0.557 0.478 1.00 72.12 178 SER A C 1
ATOM 1412 O O . SER A 1 178 ? -20.016 1.125 1.565 1.00 72.12 178 SER A O 1
ATOM 1414 N N . SER A 1 179 ? -21.242 -0.117 0.128 1.00 71.19 179 SER A N 1
ATOM 1415 C CA . SER A 1 179 ? -22.415 -0.324 0.976 1.00 71.19 179 SER A CA 1
ATOM 1416 C C . SER A 1 179 ? -22.080 -1.093 2.262 1.00 71.19 179 SER A C 1
ATOM 1418 O O . SER A 1 179 ? -22.436 -0.645 3.348 1.00 71.19 179 SER A O 1
ATOM 1420 N N . ILE A 1 180 ? -21.318 -2.188 2.170 1.00 72.06 180 ILE A N 1
ATOM 1421 C CA . ILE A 1 180 ? -20.927 -3.024 3.315 1.00 72.06 180 ILE A CA 1
ATOM 1422 C C . ILE A 1 180 ? -19.982 -2.254 4.234 1.00 72.06 180 ILE A C 1
ATOM 1424 O O . ILE A 1 180 ? -20.112 -2.331 5.454 1.00 72.06 180 ILE A O 1
ATOM 1428 N N . TYR A 1 181 ? -19.050 -1.485 3.667 1.00 66.00 181 TYR A N 1
ATOM 1429 C CA . TYR A 1 181 ? -18.142 -0.661 4.462 1.00 66.00 181 TYR A CA 1
ATOM 1430 C C . TYR A 1 181 ? -18.889 0.455 5.201 1.00 66.00 181 TYR A C 1
ATOM 1432 O O . TYR A 1 181 ? -18.636 0.679 6.385 1.00 66.00 181 TYR A O 1
ATOM 1440 N N . ALA A 1 182 ? -19.850 1.108 4.538 1.00 67.88 182 ALA A N 1
ATOM 1441 C CA . ALA A 1 182 ? -20.726 2.085 5.176 1.00 67.88 182 ALA A CA 1
ATOM 1442 C C . ALA A 1 182 ? -21.558 1.438 6.293 1.00 67.88 182 ALA A C 1
ATOM 1444 O O . ALA A 1 182 ? -21.602 1.964 7.401 1.00 67.88 182 ALA A O 1
ATOM 1445 N N . SER A 1 183 ? -22.140 0.259 6.052 1.00 70.75 183 SER A N 1
ATOM 1446 C CA . SER A 1 183 ? -22.876 -0.485 7.079 1.00 70.75 183 SER A CA 1
ATOM 1447 C C . SER A 1 183 ? -21.986 -0.900 8.251 1.00 70.75 183 SER A C 1
ATOM 1449 O O . SER A 1 183 ? -22.418 -0.806 9.398 1.00 70.75 1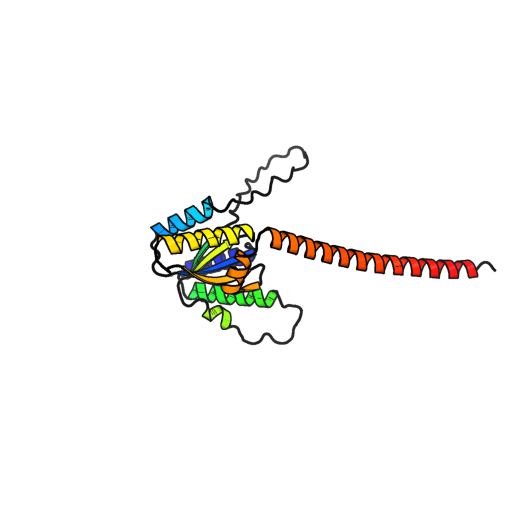83 SER A O 1
ATOM 1451 N N . LEU A 1 184 ? -20.743 -1.320 8.004 1.00 70.06 184 LEU A N 1
ATOM 1452 C CA . LEU A 1 184 ? -19.784 -1.669 9.053 1.00 70.06 184 LEU A CA 1
ATOM 1453 C C . LEU A 1 184 ? -19.401 -0.440 9.885 1.00 70.06 184 LEU A C 1
ATOM 1455 O O . LEU A 1 184 ? -19.404 -0.529 11.109 1.00 70.06 184 LEU A O 1
ATOM 1459 N N . LEU A 1 185 ? -19.105 0.694 9.241 1.00 65.06 185 LEU A N 1
ATOM 1460 C CA . LEU A 1 185 ? -18.821 1.958 9.925 1.00 65.06 185 LEU A CA 1
ATOM 1461 C C . LEU A 1 185 ? -20.002 2.393 10.789 1.00 65.06 185 LEU A C 1
ATOM 1463 O O . LEU A 1 185 ? -19.810 2.608 11.979 1.00 65.06 185 LEU A O 1
ATOM 1467 N N . VAL A 1 186 ? -21.216 2.408 10.232 1.00 67.56 186 VAL A N 1
ATOM 1468 C CA . VAL A 1 186 ? -22.445 2.724 10.979 1.00 67.56 186 VAL A CA 1
ATOM 1469 C C . VAL A 1 186 ? -22.629 1.761 12.151 1.00 67.56 186 VAL A C 1
ATOM 1471 O O . VAL A 1 186 ? -22.956 2.179 13.254 1.00 67.56 186 VAL A O 1
ATOM 1474 N N . THR A 1 187 ? -22.371 0.468 11.957 1.00 65.06 187 THR A N 1
ATOM 1475 C CA . THR A 1 187 ? -22.495 -0.528 13.033 1.00 65.06 187 THR A CA 1
ATOM 1476 C C . THR A 1 187 ? -21.448 -0.320 14.130 1.00 65.06 187 THR A C 1
ATOM 1478 O O . THR A 1 187 ? -21.754 -0.479 15.312 1.00 65.06 187 THR A O 1
ATOM 1481 N N . LEU A 1 188 ? -20.214 0.035 13.765 1.00 60.84 188 LEU A N 1
ATOM 1482 C CA . LEU A 1 188 ? -19.139 0.309 14.716 1.00 60.84 188 LEU A CA 1
ATOM 1483 C C . LEU A 1 188 ? -19.367 1.625 15.467 1.00 60.84 188 LEU A C 1
ATOM 1485 O O . LEU A 1 188 ? -19.195 1.639 16.682 1.00 60.84 188 LEU A O 1
ATOM 1489 N N . GLU A 1 189 ? -19.809 2.681 14.785 1.00 64.44 189 GLU A N 1
ATOM 1490 C CA . GLU A 1 189 ? -20.184 3.967 15.390 1.00 64.44 189 GLU A CA 1
ATOM 1491 C C . GLU A 1 189 ? -21.399 3.831 16.313 1.00 64.44 189 GLU A C 1
ATOM 1493 O O . GLU A 1 189 ? -21.410 4.377 17.416 1.00 64.44 189 GLU A O 1
ATOM 1498 N N . ASN A 1 190 ? -22.397 3.035 15.926 1.00 61.66 190 ASN A N 1
ATOM 1499 C CA . ASN A 1 190 ? -23.550 2.738 16.778 1.00 61.66 190 ASN A CA 1
ATOM 1500 C C . ASN A 1 190 ? -23.152 1.922 18.014 1.00 61.66 190 ASN A C 1
ATOM 1502 O O . ASN A 1 190 ? -23.706 2.112 19.092 1.00 61.66 190 ASN A O 1
ATOM 1506 N N . ARG A 1 191 ? -22.165 1.026 17.899 1.00 54.88 191 ARG A N 1
ATOM 1507 C CA . ARG A 1 191 ? -21.639 0.292 19.059 1.00 54.88 191 ARG A CA 1
ATOM 1508 C C . ARG A 1 191 ? -20.810 1.166 19.985 1.00 54.88 191 ARG A C 1
ATOM 1510 O O . ARG A 1 191 ? -20.934 1.014 21.194 1.00 54.88 191 ARG A O 1
ATOM 1517 N N . THR A 1 192 ? -19.963 2.049 19.461 1.00 56.56 192 THR A N 1
ATOM 1518 C CA . THR A 1 192 ? -19.186 2.963 20.309 1.00 56.56 192 THR A CA 1
ATOM 1519 C C . THR A 1 192 ? -20.086 3.986 20.982 1.00 56.56 192 THR A C 1
ATOM 1521 O O . THR A 1 192 ? -19.895 4.253 22.163 1.00 56.56 192 THR A O 1
ATOM 1524 N N . THR A 1 193 ? -21.103 4.498 20.288 1.00 58.59 193 THR A N 1
ATOM 1525 C CA . THR A 1 193 ? -22.124 5.350 20.912 1.00 58.59 193 THR A CA 1
ATOM 1526 C C . THR A 1 193 ? -22.939 4.578 21.942 1.00 58.59 193 THR A C 1
ATOM 1528 O O . THR A 1 193 ? -23.062 5.072 23.052 1.00 58.59 193 THR A O 1
ATOM 1531 N N . SER A 1 194 ? -23.395 3.353 21.657 1.00 61.44 194 SER A N 1
ATOM 1532 C CA . SER A 1 194 ? -24.061 2.497 22.655 1.00 61.44 194 SER A CA 1
ATOM 1533 C C . SER A 1 194 ? -23.185 2.267 23.884 1.00 61.44 194 SER A C 1
ATOM 1535 O O . SER A 1 194 ? -23.658 2.447 24.992 1.00 61.44 194 SER A O 1
ATOM 1537 N N . LEU A 1 195 ? -21.898 1.951 23.711 1.00 58.28 195 LEU A N 1
ATOM 1538 C CA . LEU A 1 195 ? -20.963 1.771 24.826 1.00 58.28 195 LEU A CA 1
ATOM 1539 C C . LEU A 1 195 ? -20.743 3.063 25.620 1.00 58.28 195 LEU A C 1
ATOM 1541 O O . LEU A 1 195 ? -20.669 3.019 26.845 1.00 58.28 195 LEU A O 1
ATOM 1545 N N . LEU A 1 196 ? -20.647 4.209 24.941 1.00 58.69 196 LEU A N 1
ATOM 1546 C CA . LEU A 1 196 ? -20.539 5.515 25.592 1.00 58.69 196 LEU A CA 1
ATOM 1547 C C . LEU A 1 196 ? -21.815 5.859 26.364 1.00 58.69 196 LEU A C 1
ATOM 1549 O O . LEU A 1 196 ? -21.720 6.339 27.490 1.00 58.69 196 LEU A O 1
ATOM 1553 N N . PHE A 1 197 ? -22.989 5.589 25.791 1.00 65.38 197 PHE A N 1
ATOM 1554 C CA . PHE A 1 197 ? -24.277 5.802 26.445 1.00 65.38 197 PHE A CA 1
ATOM 1555 C C . PHE A 1 197 ? -24.472 4.846 27.618 1.00 65.38 197 PHE A C 1
ATOM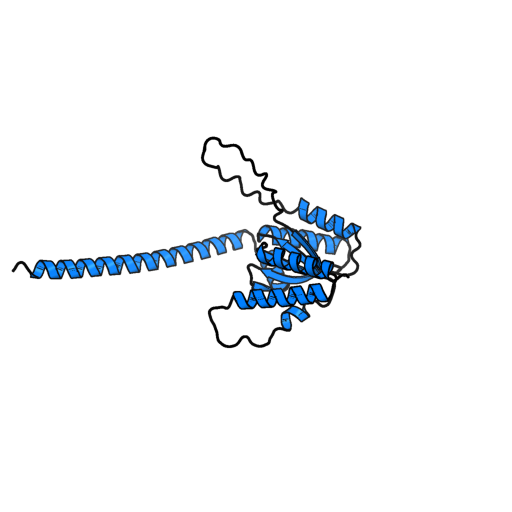 1557 O O . PHE A 1 197 ? -24.824 5.317 28.687 1.00 65.38 197 PHE A O 1
ATOM 1564 N N . ASP A 1 198 ? -24.149 3.562 27.482 1.00 67.00 198 ASP A N 1
ATOM 1565 C CA . ASP A 1 198 ? -24.249 2.583 28.569 1.00 67.00 198 ASP A CA 1
ATOM 1566 C C . ASP A 1 198 ? -23.326 2.951 29.739 1.00 67.00 198 ASP A C 1
ATOM 1568 O O . ASP A 1 198 ? -23.734 2.895 30.901 1.00 67.00 198 ASP A O 1
ATOM 1572 N N . GLN A 1 199 ? -22.099 3.405 29.455 1.00 66.44 199 GLN A N 1
ATOM 1573 C CA . GLN A 1 199 ? -21.196 3.911 30.492 1.00 66.44 199 GLN A CA 1
ATOM 1574 C C . GLN A 1 199 ? -21.721 5.204 31.129 1.00 66.44 199 GLN A C 1
ATOM 1576 O O . GLN A 1 199 ? -21.723 5.321 32.353 1.00 66.44 199 GLN A O 1
ATOM 1581 N N . LEU A 1 200 ? -22.209 6.162 30.335 1.00 68.94 200 LEU A N 1
ATOM 1582 C CA . LEU A 1 200 ? -22.812 7.398 30.847 1.00 68.94 200 LEU A CA 1
ATOM 1583 C C . LEU A 1 200 ? -24.051 7.121 31.705 1.00 68.94 200 LEU A C 1
ATOM 1585 O O . LEU A 1 200 ? -24.182 7.707 32.777 1.00 68.94 200 LEU A O 1
ATOM 1589 N N . SER A 1 201 ? -24.924 6.209 31.280 1.00 71.56 201 SER A N 1
ATOM 1590 C CA . SER A 1 201 ? -26.113 5.785 32.019 1.00 71.56 201 SER A CA 1
ATOM 1591 C C . SER A 1 201 ? -25.742 5.094 33.329 1.00 71.56 201 SER A C 1
ATOM 1593 O O . SER A 1 201 ? -26.349 5.387 34.358 1.00 71.56 201 SER A O 1
ATOM 1595 N N . TYR A 1 202 ? -24.706 4.250 33.328 1.00 79.12 202 TYR A N 1
ATOM 1596 C CA . TYR A 1 202 ? -24.170 3.644 34.548 1.00 79.12 202 TYR A CA 1
ATOM 1597 C C . TYR A 1 202 ? -23.673 4.705 35.546 1.00 79.12 202 TYR A C 1
ATOM 1599 O O . TYR A 1 202 ? -24.055 4.682 36.717 1.00 79.12 202 TYR A O 1
ATOM 1607 N N . TYR A 1 203 ? -22.882 5.682 35.089 1.00 71.62 203 TYR A N 1
ATOM 1608 C CA . TYR A 1 203 ? -22.391 6.757 35.960 1.00 71.62 203 TYR A CA 1
ATOM 1609 C C . TYR A 1 203 ? -23.505 7.693 36.446 1.00 71.62 203 TYR A C 1
ATOM 1611 O O . TYR A 1 203 ? -23.472 8.131 37.596 1.00 71.62 203 TYR A O 1
ATOM 1619 N N . GLN A 1 204 ? -24.504 7.984 35.609 1.00 72.88 204 GLN A N 1
ATOM 1620 C CA . GLN A 1 204 ? -25.681 8.766 36.002 1.00 72.88 204 GLN A CA 1
ATOM 1621 C C . GLN A 1 204 ? -26.511 8.046 37.071 1.00 72.88 204 GLN A C 1
ATOM 1623 O O . GLN A 1 204 ? -26.950 8.683 38.030 1.00 72.88 204 GLN A O 1
ATOM 1628 N N . TYR A 1 205 ? -26.686 6.728 36.940 1.00 85.06 205 TYR A N 1
ATOM 1629 C CA . TYR A 1 205 ? -27.391 5.908 37.922 1.00 85.06 205 TYR A CA 1
ATOM 1630 C C . TYR A 1 205 ? -26.670 5.882 39.277 1.00 85.06 205 TYR A C 1
ATOM 1632 O O . TYR A 1 205 ? -27.298 6.116 40.309 1.00 85.06 205 TYR A O 1
ATOM 1640 N N . GLU A 1 206 ? -25.350 5.675 39.293 1.00 83.12 206 GLU A N 1
ATOM 1641 C CA . GLU A 1 206 ? -24.573 5.701 40.542 1.00 83.12 206 GLU A CA 1
ATOM 1642 C C . GLU A 1 206 ? -24.581 7.086 41.213 1.00 83.12 206 GLU A C 1
ATOM 1644 O O . GLU A 1 206 ? -24.708 7.186 42.435 1.00 83.12 206 GLU A O 1
ATOM 1649 N N . LEU A 1 207 ? -24.541 8.171 40.432 1.00 78.75 207 LEU A N 1
ATOM 1650 C CA . LEU A 1 207 ? -24.708 9.533 40.955 1.00 78.75 207 LEU A CA 1
ATOM 1651 C C . LEU A 1 207 ? -26.076 9.742 41.615 1.00 78.75 207 LEU A C 1
ATOM 1653 O O . LEU A 1 207 ? -26.140 10.273 42.725 1.00 78.75 207 LEU A O 1
ATOM 1657 N N . LEU A 1 208 ? -27.159 9.310 40.964 1.00 84.00 208 LEU A N 1
ATOM 1658 C CA . LEU A 1 208 ? -28.514 9.373 41.521 1.00 84.00 208 LEU A CA 1
ATOM 1659 C C . LEU A 1 208 ? -28.622 8.579 42.824 1.00 84.00 208 LEU A C 1
ATOM 1661 O O . LEU A 1 208 ? -29.121 9.102 43.819 1.00 84.00 208 LEU A O 1
ATOM 1665 N N . ARG A 1 209 ? -28.066 7.368 42.854 1.00 84.06 209 ARG A N 1
ATOM 1666 C CA . ARG A 1 209 ? -28.053 6.510 44.042 1.00 84.06 209 ARG A CA 1
ATOM 1667 C C . ARG A 1 209 ? -27.279 7.136 45.207 1.00 84.06 209 ARG A C 1
ATOM 1669 O O . ARG A 1 209 ? -27.727 7.082 46.351 1.00 84.06 209 ARG A O 1
ATOM 1676 N N . CYS A 1 210 ? -26.145 7.780 44.927 1.00 83.44 210 CYS A N 1
ATOM 1677 C CA . CYS A 1 210 ? -25.380 8.524 45.931 1.00 83.44 210 CYS A CA 1
ATOM 1678 C C . CYS A 1 210 ? -26.166 9.721 46.493 1.00 83.44 210 CYS A C 1
ATOM 1680 O O . CYS A 1 210 ? -26.074 10.023 47.687 1.00 83.44 210 CYS A O 1
ATOM 1682 N N . LEU A 1 211 ? -26.935 10.409 45.645 1.00 82.94 211 LEU A N 1
ATOM 1683 C CA . LEU A 1 211 ? -27.774 11.539 46.047 1.00 82.94 211 LEU A CA 1
ATOM 1684 C C . LEU A 1 211 ? -28.994 11.095 46.865 1.00 82.94 211 LEU A C 1
ATOM 1686 O O . LEU A 1 211 ? -29.302 11.743 47.865 1.00 82.94 211 LEU A O 1
ATOM 1690 N N . GLU A 1 212 ? -29.643 9.987 46.504 1.00 86.50 212 GLU A N 1
ATOM 1691 C CA . GLU A 1 212 ? -30.732 9.390 47.293 1.00 86.50 212 GLU A CA 1
ATOM 1692 C C . GLU A 1 212 ? -30.244 8.963 48.675 1.00 86.50 212 GLU A C 1
ATOM 1694 O O . GLU A 1 212 ? -30.842 9.342 49.680 1.00 86.50 212 GLU A O 1
ATOM 1699 N N . HIS A 1 213 ? -29.094 8.288 48.745 1.00 84.88 213 HIS A N 1
ATOM 1700 C CA . HIS A 1 213 ? -28.531 7.870 50.026 1.00 84.88 213 HIS A CA 1
ATOM 1701 C C . HIS A 1 213 ? -28.221 9.068 50.940 1.00 84.88 213 HIS A C 1
ATOM 1703 O O . HIS A 1 213 ? -28.499 9.032 52.138 1.00 84.88 213 HIS A O 1
ATOM 1709 N N . ARG A 1 214 ? -27.714 10.173 50.370 1.00 79.69 214 ARG A N 1
ATOM 1710 C CA . ARG A 1 214 ? -27.526 11.431 51.111 1.00 79.69 214 ARG A CA 1
ATOM 1711 C C . ARG A 1 214 ? -28.842 12.062 51.558 1.00 79.69 214 ARG A C 1
ATOM 1713 O O . ARG A 1 214 ? -28.903 12.590 52.669 1.00 79.69 214 ARG A O 1
ATOM 1720 N N . ARG A 1 215 ? -29.879 12.032 50.718 1.00 84.69 215 ARG A N 1
ATOM 1721 C CA . ARG A 1 215 ? -31.205 12.558 51.067 1.00 84.69 215 ARG A CA 1
ATOM 1722 C C . ARG A 1 215 ? -31.765 11.834 52.287 1.00 84.69 215 ARG A C 1
ATOM 1724 O O . ARG A 1 215 ? -32.176 12.501 53.232 1.00 84.69 215 ARG A O 1
ATOM 1731 N N . ASP A 1 216 ? -31.690 10.507 52.290 1.00 83.88 216 ASP A N 1
ATOM 1732 C CA . ASP A 1 216 ? -32.230 9.680 53.369 1.00 83.88 216 ASP A CA 1
ATOM 1733 C C . ASP A 1 216 ? -31.473 9.906 54.693 1.00 83.88 216 ASP A C 1
ATOM 1735 O O . ASP A 1 216 ? -32.092 10.005 55.755 1.00 83.88 216 ASP A O 1
ATOM 1739 N N . THR A 1 217 ? -30.147 10.108 54.641 1.00 83.44 217 THR A N 1
ATOM 1740 C CA . THR A 1 217 ? -29.366 10.495 55.833 1.00 83.44 217 THR A CA 1
ATOM 1741 C C . THR A 1 217 ? -29.715 11.881 56.376 1.00 83.44 217 THR A C 1
ATOM 1743 O O . THR A 1 217 ? -29.635 12.090 57.582 1.00 83.44 217 THR A O 1
ATOM 1746 N N . LEU A 1 218 ? -30.109 12.832 55.522 1.00 75.88 218 LEU A N 1
ATOM 1747 C CA . LEU A 1 218 ? -30.489 14.181 55.957 1.00 75.88 218 LEU A CA 1
ATOM 1748 C C . LEU A 1 218 ? -31.904 14.219 56.547 1.00 75.88 218 LEU A C 1
ATOM 1750 O O . LEU A 1 218 ? -32.136 14.964 57.495 1.00 75.88 218 LEU A O 1
ATOM 1754 N N . SER A 1 219 ? -32.830 13.398 56.041 1.00 76.56 219 SER A N 1
ATOM 1755 C CA . SER A 1 219 ? -34.185 13.284 56.602 1.00 76.56 219 SER A CA 1
ATOM 1756 C C . SER A 1 219 ? -34.232 12.623 57.983 1.00 76.56 219 SER A C 1
ATOM 1758 O O . SER A 1 219 ? -35.168 12.872 58.733 1.00 76.56 219 SER A O 1
ATOM 1760 N N . GLY A 1 220 ? -33.228 11.818 58.344 1.00 71.06 220 GLY A N 1
ATOM 1761 C CA . GLY A 1 220 ? -33.141 11.182 59.665 1.00 71.06 220 GLY A CA 1
ATOM 1762 C C . GLY A 1 220 ? -32.601 12.078 60.788 1.00 71.06 220 GLY A C 1
ATOM 1763 O O . GLY A 1 220 ? -32.544 11.636 61.926 1.00 71.06 220 GLY A O 1
ATOM 1764 N N . ILE A 1 221 ? -32.173 13.312 60.489 1.00 71.62 221 ILE A N 1
ATOM 1765 C CA . ILE A 1 221 ? -31.601 14.252 61.479 1.00 71.62 221 ILE A CA 1
ATOM 1766 C C . ILE A 1 221 ? -32.673 15.219 62.029 1.00 71.62 221 ILE A C 1
ATOM 1768 O O . ILE A 1 221 ? -32.413 15.987 62.950 1.00 71.62 221 ILE A O 1
ATOM 1772 N N . THR A 1 222 ? -33.889 15.193 61.477 1.00 59.38 222 THR A N 1
ATOM 1773 C CA . THR A 1 222 ? -34.990 16.103 61.841 1.00 59.38 222 THR A CA 1
ATOM 1774 C C . THR A 1 222 ? -36.039 15.519 62.798 1.00 59.38 222 THR A C 1
ATOM 1776 O O . THR A 1 222 ? -37.067 16.162 63.001 1.00 59.38 222 THR A O 1
ATOM 1779 N N . GLU A 1 223 ? -35.790 14.354 63.401 1.00 51.19 223 GLU A N 1
ATOM 1780 C CA . GLU A 1 223 ? -36.570 13.803 64.531 1.00 51.19 223 GLU A CA 1
ATOM 1781 C C . GLU A 1 223 ? -35.775 13.892 65.839 1.00 51.19 223 GLU A C 1
ATOM 1783 O O . GLU A 1 223 ? -36.394 14.241 66.871 1.00 51.19 223 GLU A O 1
#

Radius of gyration: 25.29 Å; Cα contacts (8 Å, |Δi|>4): 193; chains: 1; bounding box: 63×53×86 Å

pLDDT: mean 81.22, std 13.74, range [50.06, 97.06]